Protein AF-J3PDW7-F1 (afdb_monomer_lite)

Secondary structure (DSSP, 8-state):
-PPP----S-TT--GGG--SS--STT---TTT--PPP-SS-GGG--EEPP-HHHHHHHHHTTEEEEEEEEE-TT-SS--EEEEEEEEESSS--S-EEEEE-GGGTT---GGG-EEHHHHHHHHHHHHHHHHHHT-SSSS---TTSPPPEEEHHHHS--HHHH-HHHHHHHHHHHHHHHHHSSEEEEE-HHHHT--TTS-HHHHHHHHHTSTGGGBSHHHHHHHH-SSEEEE-TTS-EEEE---SS--S--HHHHHHHHHHIIIIIHHIIIIITTT-PPPHHHHHHHHTT-B-S-GGGHHHHHHHHTT--HHHHHHHS-----------

Organism: Gaeumannomyces tritici (strain R3-111a-1) (NCBI:txid644352)

Radius of gyration: 20.22 Å; chains: 1; bounding box: 51×70×58 Å

pLDDT: mean 80.63, std 17.21, range [28.91, 98.12]

Foldseek 3Di:
DFFQQLCALDPPPDCPVPDPAGDPSLFDDQVPADATARDPCLPPFDFAAEDPVLLLVQLVVQWFKKWWWAADPPDPDRDTHIYIDTHHLPAADQAEEELERVSSGQAAARVRGGGNRVNVLVNLLQLQVCQVLPPDPVDRADPRHTHIYHYCRNSQHDCVVNNPVSNVSVLLSVLSVQLRYSFYEYDFSQLQQDDPPRDLLSNLVSVCPTSLLQALVSLSSQQSHPWYWYQYNVRDIDTDDQDPDQPPDPVSSVVSVVSVCLQRVCCNPPNPVPPHADDPVSSCVNNVRHDDSCPVCSVSSVCVSRVHPVVVVVVVPDDDPPDPPDDD

Structure (mmCIF, N/CA/C/O backbone):
data_AF-J3PDW7-F1
#
_entry.id   AF-J3PDW7-F1
#
loop_
_atom_site.group_PDB
_atom_site.id
_atom_site.type_symbol
_atom_site.label_atom_id
_atom_site.label_alt_id
_atom_site.label_comp_id
_atom_site.label_asym_id
_atom_site.label_entity_id
_atom_site.label_seq_id
_atom_site.pdbx_PDB_ins_code
_atom_site.Cartn_x
_atom_site.Cartn_y
_atom_site.Cartn_z
_atom_site.occupancy
_atom_site.B_iso_or_equiv
_atom_site.auth_seq_id
_atom_site.auth_comp_id
_atom_site.auth_asym_id
_atom_site.auth_atom_id
_atom_site.pdbx_PDB_model_num
ATOM 1 N N . MET A 1 1 ? 23.624 2.960 3.897 1.00 35.09 1 MET A N 1
ATOM 2 C CA . MET A 1 1 ? 22.675 2.301 4.814 1.00 35.09 1 MET A CA 1
ATOM 3 C C . MET A 1 1 ? 22.312 0.981 4.177 1.00 35.09 1 MET A C 1
ATOM 5 O O . MET A 1 1 ? 21.841 0.999 3.048 1.00 35.09 1 MET A O 1
ATOM 9 N N . ASP A 1 2 ? 22.602 -0.134 4.839 1.00 28.91 2 ASP A N 1
ATOM 10 C CA . ASP A 1 2 ? 22.189 -1.443 4.346 1.00 28.91 2 ASP A CA 1
ATOM 11 C C . ASP A 1 2 ? 20.684 -1.578 4.551 1.00 28.91 2 ASP A C 1
ATOM 13 O O . ASP A 1 2 ? 20.196 -1.478 5.678 1.00 28.91 2 ASP A O 1
ATOM 17 N N . TRP A 1 3 ? 19.943 -1.781 3.461 1.00 34.97 3 TRP A N 1
ATOM 18 C CA . TRP A 1 3 ? 18.581 -2.287 3.547 1.00 34.97 3 TRP A CA 1
ATOM 19 C C . TRP A 1 3 ? 18.646 -3.565 4.390 1.00 34.97 3 TRP A C 1
ATOM 21 O O . TRP A 1 3 ? 19.337 -4.512 3.991 1.00 34.97 3 TRP A O 1
ATOM 31 N N . PRO A 1 4 ? 17.982 -3.625 5.556 1.00 34.59 4 PRO A N 1
ATOM 32 C CA . PRO A 1 4 ? 17.814 -4.891 6.238 1.00 34.59 4 PRO A CA 1
ATOM 33 C C . PRO A 1 4 ? 17.150 -5.784 5.211 1.00 34.59 4 PRO A C 1
ATOM 35 O O . PRO A 1 4 ? 16.111 -5.412 4.665 1.00 34.59 4 PRO A O 1
ATOM 38 N N . LYS A 1 5 ? 17.789 -6.912 4.891 1.00 34.12 5 LYS A N 1
ATOM 39 C CA . LYS A 1 5 ? 17.159 -7.968 4.109 1.00 34.12 5 LYS A CA 1
ATOM 40 C C . LYS A 1 5 ? 15.809 -8.181 4.780 1.00 34.12 5 LYS A C 1
ATOM 42 O O . LYS A 1 5 ? 15.787 -8.716 5.888 1.00 34.12 5 LYS A O 1
ATOM 47 N N . LEU A 1 6 ? 14.723 -7.686 4.171 1.00 37.78 6 LEU A N 1
ATOM 48 C CA . LEU A 1 6 ? 13.381 -8.144 4.498 1.00 37.78 6 LEU A CA 1
ATOM 49 C C . LEU A 1 6 ? 13.558 -9.645 4.496 1.00 37.78 6 LEU A C 1
ATOM 51 O O . LEU A 1 6 ? 14.050 -10.163 3.490 1.00 37.78 6 LEU A O 1
ATOM 55 N N . ALA A 1 7 ? 13.422 -10.269 5.673 1.00 31.69 7 ALA A N 1
ATOM 56 C CA . ALA A 1 7 ? 13.744 -11.675 5.828 1.00 31.69 7 ALA A CA 1
ATOM 57 C C . ALA A 1 7 ? 13.068 -12.357 4.645 1.00 31.69 7 ALA A C 1
ATOM 59 O O . ALA A 1 7 ? 11.857 -12.178 4.495 1.00 31.69 7 ALA A O 1
ATOM 60 N N . PRO A 1 8 ? 13.846 -12.954 3.727 1.00 38.25 8 PRO A N 1
ATOM 61 C CA . PRO A 1 8 ? 13.298 -13.339 2.449 1.00 38.25 8 PRO A CA 1
ATOM 62 C C . PRO A 1 8 ? 12.143 -14.259 2.792 1.00 38.25 8 PRO A C 1
ATOM 64 O O . PRO A 1 8 ? 12.347 -15.203 3.563 1.00 38.25 8 PRO A O 1
ATOM 67 N N . GLY A 1 9 ? 10.948 -13.983 2.267 1.00 40.50 9 GLY A N 1
ATOM 68 C CA . GLY A 1 9 ? 9.984 -15.056 2.071 1.00 40.50 9 GLY A CA 1
ATOM 69 C C . GLY A 1 9 ? 10.785 -16.177 1.411 1.00 40.50 9 GLY A C 1
ATOM 70 O O . GLY A 1 9 ? 11.299 -15.978 0.312 1.00 40.50 9 GLY A O 1
ATOM 71 N N . GLY A 1 10 ? 11.058 -17.232 2.189 1.00 40.44 10 GLY A N 1
ATOM 72 C CA . GLY A 1 10 ? 12.345 -17.943 2.262 1.00 40.44 10 GLY A CA 1
ATOM 73 C C . GLY A 1 10 ? 13.321 -17.779 1.089 1.00 40.44 10 GLY A C 1
ATOM 74 O O . GLY A 1 10 ? 12.993 -18.112 -0.049 1.00 40.44 10 GLY A O 1
ATOM 75 N N . ALA A 1 11 ? 14.593 -17.470 1.377 1.00 39.00 11 ALA A N 1
ATOM 76 C CA . ALA A 1 11 ? 15.730 -17.619 0.445 1.00 39.00 11 ALA A CA 1
ATOM 77 C C . ALA A 1 11 ? 16.013 -19.088 0.029 1.00 39.00 11 ALA A C 1
ATOM 79 O O . ALA A 1 11 ? 17.137 -19.461 -0.294 1.00 39.00 11 ALA A O 1
ATOM 80 N N . GLY A 1 12 ? 14.979 -19.925 0.017 1.00 42.66 12 GLY A N 1
ATOM 81 C CA . GLY A 1 12 ? 14.966 -21.311 -0.412 1.00 42.66 12 GLY A CA 1
ATOM 82 C C . GLY A 1 12 ? 13.601 -21.782 -0.923 1.00 42.66 12 GLY A C 1
ATOM 83 O O . GLY A 1 12 ? 13.464 -22.976 -1.165 1.00 42.66 12 GLY A O 1
ATOM 84 N N . ALA A 1 13 ? 12.602 -20.905 -1.114 1.00 49.59 13 ALA A N 1
ATOM 85 C CA . ALA A 1 13 ? 11.322 -21.299 -1.706 1.00 49.59 13 ALA A CA 1
ATOM 86 C C . ALA A 1 13 ? 11.502 -21.556 -3.211 1.00 49.59 13 ALA A C 1
ATOM 88 O O . ALA A 1 13 ? 11.239 -20.709 -4.067 1.00 49.59 13 ALA A O 1
ATOM 89 N N . ARG A 1 14 ? 12.030 -22.739 -3.526 1.00 61.56 14 ARG A N 1
ATOM 90 C CA . ARG A 1 14 ? 12.042 -23.305 -4.871 1.00 61.56 14 ARG A CA 1
ATOM 91 C C . ARG A 1 14 ? 10.595 -23.448 -5.344 1.00 61.56 14 ARG A C 1
ATOM 93 O O . ARG A 1 14 ? 9.691 -23.639 -4.536 1.00 61.56 14 ARG A O 1
ATOM 100 N N . HIS A 1 15 ? 10.372 -23.411 -6.656 1.00 74.00 15 HIS A N 1
ATOM 101 C CA . HIS A 1 15 ? 9.045 -23.602 -7.263 1.00 74.00 15 HIS A CA 1
ATOM 102 C C . HIS A 1 15 ? 8.472 -25.027 -7.072 1.00 74.00 15 HIS A C 1
ATOM 104 O O . HIS A 1 15 ? 7.535 -25.400 -7.763 1.00 74.00 15 HIS A O 1
ATOM 110 N N . GLU A 1 16 ? 9.021 -25.820 -6.147 1.00 79.50 16 GLU A N 1
ATOM 111 C CA . GLU A 1 16 ? 8.645 -27.207 -5.853 1.00 79.50 16 GLU A CA 1
ATOM 112 C C . GLU A 1 16 ? 7.186 -27.328 -5.387 1.00 79.50 16 GLU A C 1
ATOM 114 O O . GLU A 1 16 ? 6.528 -28.317 -5.689 1.00 79.50 16 GLU A O 1
ATOM 119 N N . THR A 1 17 ? 6.665 -26.311 -4.694 1.00 80.81 17 THR A N 1
ATOM 120 C CA . THR A 1 17 ? 5.267 -26.253 -4.234 1.00 80.81 17 THR A CA 1
ATOM 121 C C . THR A 1 17 ? 4.374 -25.384 -5.120 1.00 80.81 17 THR A C 1
ATOM 123 O O . THR A 1 17 ? 3.167 -25.307 -4.894 1.00 80.81 17 THR A O 1
ATOM 126 N N . CYS A 1 18 ? 4.942 -24.721 -6.130 1.00 81.94 18 CYS A N 1
ATOM 127 C C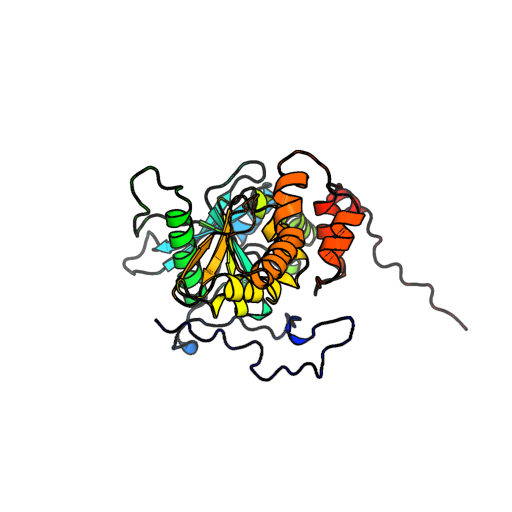A . CYS A 1 18 ? 4.171 -23.948 -7.095 1.00 81.94 18 CYS A CA 1
ATOM 128 C C . CYS A 1 18 ? 3.497 -24.889 -8.095 1.00 81.94 18 CYS A C 1
ATOM 130 O O . CYS A 1 18 ? 4.061 -25.902 -8.506 1.00 81.94 18 CYS A O 1
ATOM 132 N N . THR A 1 19 ? 2.303 -24.518 -8.536 1.00 81.94 19 THR A N 1
ATOM 133 C CA . THR A 1 19 ? 1.593 -25.221 -9.603 1.00 81.94 19 THR A CA 1
ATOM 134 C C . THR A 1 19 ? 1.550 -24.346 -10.850 1.00 81.94 19 THR A C 1
ATOM 136 O O . THR A 1 19 ? 1.974 -23.189 -10.839 1.00 81.94 19 THR A O 1
ATOM 139 N N . ARG A 1 20 ? 1.021 -24.895 -11.947 1.00 78.38 20 ARG A N 1
ATOM 140 C CA . ARG A 1 20 ? 0.742 -24.117 -13.161 1.00 78.38 20 ARG A CA 1
ATOM 141 C C . ARG A 1 20 ? -0.151 -22.904 -12.874 1.00 78.38 20 ARG A C 1
ATOM 143 O O . ARG A 1 20 ? 0.030 -21.866 -13.503 1.00 78.38 20 ARG A O 1
ATOM 150 N N . ASP A 1 21 ? -1.080 -23.055 -11.935 1.00 75.31 21 ASP A N 1
ATOM 151 C CA . ASP A 1 21 ? -2.168 -22.107 -11.707 1.00 75.31 21 ASP A CA 1
ATOM 152 C C . ASP A 1 21 ? -1.996 -21.304 -10.402 1.00 75.31 21 ASP A C 1
ATOM 154 O O . ASP A 1 21 ? -2.760 -20.376 -10.150 1.00 75.31 21 ASP A O 1
ATOM 158 N N . ALA A 1 22 ? -0.991 -21.619 -9.571 1.00 75.81 22 ALA A N 1
ATOM 159 C CA . ALA A 1 22 ? -0.760 -20.940 -8.296 1.00 75.81 22 ALA A CA 1
ATOM 160 C C . ALA A 1 22 ? 0.728 -20.812 -7.924 1.00 75.81 22 ALA A C 1
ATOM 162 O O . ALA A 1 22 ? 1.506 -21.768 -7.976 1.00 75.81 22 ALA A O 1
ATOM 163 N N . CYS A 1 23 ? 1.106 -19.621 -7.453 1.00 78.50 23 CYS A N 1
ATOM 164 C CA . CYS A 1 23 ? 2.422 -19.347 -6.881 1.00 78.50 23 CYS A CA 1
ATOM 165 C C . CYS A 1 23 ? 2.386 -19.547 -5.361 1.00 78.50 23 CYS A C 1
ATOM 167 O O . CYS A 1 23 ? 1.894 -18.687 -4.632 1.00 78.50 23 CYS A O 1
ATOM 169 N N . ALA A 1 24 ? 2.945 -20.657 -4.874 1.00 78.69 24 ALA A N 1
ATOM 170 C CA . ALA A 1 24 ? 3.008 -20.942 -3.441 1.00 78.69 24 ALA A CA 1
ATOM 171 C C . ALA A 1 24 ? 3.916 -19.964 -2.679 1.00 78.69 24 ALA A C 1
ATOM 173 O O . ALA A 1 24 ? 3.625 -19.634 -1.538 1.00 78.69 24 ALA A O 1
ATOM 174 N N . ARG A 1 25 ? 4.978 -19.444 -3.314 1.00 77.19 25 ARG A N 1
ATOM 175 C CA . ARG A 1 25 ? 5.904 -18.478 -2.692 1.00 77.19 25 ARG A CA 1
ATOM 176 C C . ARG A 1 25 ? 5.217 -17.176 -2.275 1.00 77.19 25 ARG A C 1
ATOM 178 O O . ARG A 1 25 ? 5.542 -16.625 -1.232 1.00 77.19 25 ARG A O 1
ATOM 185 N N . ASN A 1 26 ? 4.310 -16.676 -3.111 1.00 75.69 26 ASN A N 1
ATOM 186 C CA . ASN A 1 26 ? 3.613 -15.412 -2.869 1.00 75.69 26 ASN A CA 1
ATOM 187 C C . ASN A 1 26 ? 2.282 -15.617 -2.133 1.00 75.69 26 ASN A C 1
ATOM 189 O O . ASN A 1 26 ? 1.566 -14.645 -1.898 1.00 75.69 26 ASN A O 1
ATOM 193 N N . ASN A 1 27 ? 1.945 -16.864 -1.790 1.00 76.81 27 ASN A N 1
ATOM 194 C CA . ASN A 1 27 ? 0.777 -17.182 -0.990 1.00 76.81 27 ASN A CA 1
ATOM 195 C C . ASN A 1 27 ? 1.181 -17.282 0.481 1.00 76.81 27 ASN A C 1
ATOM 197 O O . ASN A 1 27 ? 2.152 -17.952 0.827 1.00 76.81 27 ASN A O 1
ATOM 201 N N . ILE A 1 28 ? 0.437 -16.605 1.343 1.00 77.94 28 ILE A N 1
ATOM 202 C CA . ILE A 1 28 ? 0.734 -16.526 2.768 1.00 77.94 28 ILE A CA 1
ATOM 203 C C . ILE A 1 28 ? -0.335 -17.280 3.521 1.00 77.94 28 ILE A C 1
ATOM 205 O O . ILE A 1 28 ? -1.524 -17.058 3.308 1.00 77.94 28 ILE A O 1
ATOM 209 N N . ASP A 1 29 ? 0.105 -18.114 4.451 1.00 79.31 29 ASP A N 1
ATOM 210 C CA . ASP A 1 29 ? -0.766 -18.639 5.483 1.00 79.31 29 ASP A CA 1
ATOM 211 C C . ASP A 1 29 ? -0.892 -17.613 6.617 1.00 79.31 29 ASP A C 1
ATOM 213 O O . ASP A 1 29 ? 0.037 -17.380 7.391 1.00 79.31 29 ASP A O 1
ATOM 217 N N . GLU A 1 30 ? -2.058 -16.979 6.713 1.00 79.00 30 GLU A N 1
ATOM 218 C CA . GLU A 1 30 ? -2.343 -15.966 7.729 1.00 79.00 30 GLU A CA 1
ATOM 219 C C . GLU A 1 30 ? -2.230 -16.479 9.170 1.00 79.00 30 GLU A C 1
ATOM 221 O O . GLU A 1 30 ? -1.972 -15.685 10.084 1.00 79.00 30 GLU A O 1
ATOM 226 N N . ALA A 1 31 ? -2.424 -17.785 9.386 1.00 79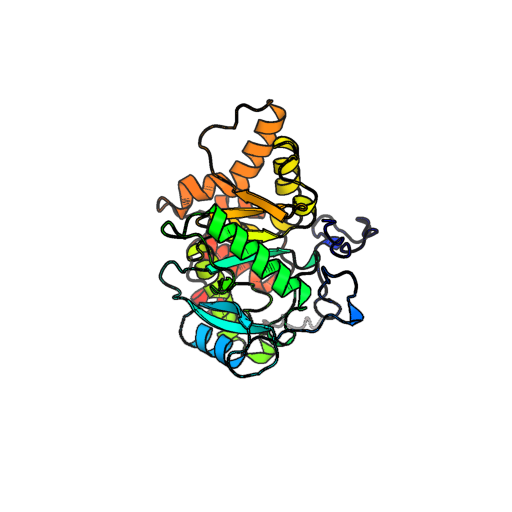.31 31 ALA A N 1
ATOM 227 C CA . ALA A 1 31 ? -2.324 -18.390 10.707 1.00 79.31 31 ALA A CA 1
ATOM 228 C C . ALA A 1 31 ? -0.875 -18.423 11.204 1.00 79.31 31 ALA A C 1
ATOM 230 O O . ALA A 1 31 ? -0.625 -18.220 12.393 1.00 79.31 31 ALA A O 1
ATOM 231 N N . THR A 1 32 ? 0.077 -18.638 10.297 1.00 82.69 32 THR A N 1
ATOM 232 C CA . THR A 1 32 ? 1.504 -18.760 10.619 1.00 82.69 32 THR A CA 1
ATOM 233 C C . THR A 1 32 ? 2.312 -17.515 10.258 1.00 82.69 32 THR A C 1
ATOM 235 O O . THR A 1 32 ? 3.493 -17.428 10.596 1.00 82.69 32 THR A O 1
ATOM 238 N N . TYR A 1 33 ? 1.691 -16.523 9.616 1.00 84.94 33 TYR A N 1
ATOM 239 C CA . TYR A 1 33 ? 2.371 -15.307 9.196 1.00 84.94 33 TYR A CA 1
ATOM 240 C C . TYR A 1 33 ? 2.894 -14.471 10.369 1.00 84.94 33 TYR A C 1
ATOM 242 O O . TYR A 1 33 ? 2.150 -14.063 11.269 1.00 84.94 33 TYR A O 1
ATOM 250 N N . VAL A 1 34 ? 4.179 -14.130 10.285 1.00 86.31 34 VAL A N 1
ATOM 251 C CA . VAL A 1 34 ? 4.867 -13.217 11.196 1.00 86.31 34 VAL A CA 1
ATOM 252 C C . VAL A 1 34 ? 5.374 -12.026 10.394 1.00 86.31 34 VAL A C 1
ATOM 254 O O . VAL A 1 34 ? 6.063 -12.188 9.389 1.00 86.31 34 VAL A O 1
ATOM 257 N N . GLN A 1 35 ? 5.034 -10.821 10.851 1.00 89.69 35 GLN A N 1
ATOM 258 C CA . GLN A 1 35 ? 5.487 -9.592 10.212 1.00 89.69 35 GLN A CA 1
ATOM 259 C C . GLN A 1 35 ? 7.012 -9.469 10.328 1.00 89.69 35 GLN A C 1
ATOM 261 O O . GLN A 1 35 ? 7.583 -9.666 11.403 1.00 89.69 35 GLN A O 1
ATOM 266 N N . ALA A 1 36 ? 7.676 -9.128 9.225 1.00 90.81 36 ALA A N 1
ATOM 267 C CA . ALA A 1 36 ? 9.121 -8.977 9.199 1.00 90.81 36 ALA A CA 1
ATOM 268 C C . ALA A 1 36 ? 9.567 -7.721 9.956 1.00 90.81 36 ALA A C 1
ATOM 270 O O . ALA A 1 36 ? 8.846 -6.724 10.069 1.00 90.81 36 ALA A O 1
ATOM 271 N N . HIS A 1 37 ? 10.813 -7.745 10.411 1.00 92.31 37 HIS A N 1
ATOM 272 C CA . HIS A 1 37 ? 11.487 -6.584 10.975 1.00 92.31 37 HIS A CA 1
ATOM 273 C C . HIS A 1 37 ? 12.428 -5.961 9.944 1.00 92.31 37 HIS A C 1
ATOM 275 O O . HIS A 1 37 ? 13.005 -6.654 9.107 1.00 92.31 37 HIS A O 1
ATOM 281 N N . CYS A 1 38 ? 12.604 -4.645 10.035 1.00 89.88 38 CYS A N 1
ATOM 282 C CA . CYS A 1 38 ? 13.615 -3.896 9.295 1.00 89.88 38 CYS A CA 1
ATOM 283 C C . CYS A 1 38 ? 14.642 -3.238 10.244 1.00 89.88 38 CYS A C 1
ATOM 285 O O . CYS A 1 38 ? 15.298 -2.263 9.890 1.00 89.88 38 CYS A O 1
ATOM 287 N N . CYS A 1 39 ? 14.753 -3.732 11.477 1.00 92.06 39 CYS A N 1
ATOM 288 C CA . CYS A 1 39 ? 15.796 -3.359 12.431 1.00 92.06 39 CYS A CA 1
ATOM 289 C C . CYS A 1 39 ? 16.809 -4.501 12.595 1.00 92.06 39 CYS A C 1
ATOM 291 O O . CYS A 1 39 ? 16.531 -5.647 12.240 1.00 92.06 39 CYS A O 1
ATOM 293 N N . SER A 1 40 ? 17.980 -4.186 13.148 1.00 91.19 40 SER A N 1
ATOM 294 C CA . SER A 1 40 ? 19.029 -5.164 13.465 1.00 91.19 40 SER A CA 1
ATOM 295 C C . SER A 1 40 ? 18.690 -6.051 14.664 1.00 91.19 40 SER A C 1
ATOM 297 O O . SER A 1 40 ? 19.185 -7.171 14.743 1.00 91.19 40 SER A O 1
ATOM 299 N N . GLU A 1 41 ? 17.835 -5.577 15.575 1.00 92.62 41 GLU A N 1
ATOM 300 C CA . GLU A 1 41 ? 17.477 -6.270 16.819 1.00 92.62 41 GLU A CA 1
ATOM 301 C C . GLU A 1 41 ? 15.954 -6.489 16.918 1.00 92.62 41 GLU A C 1
ATOM 303 O O . GLU A 1 41 ? 15.253 -5.748 17.611 1.00 92.62 41 GLU A O 1
ATOM 308 N N . PRO A 1 42 ? 15.403 -7.510 16.228 1.00 93.12 42 PRO A N 1
ATOM 309 C CA . PRO A 1 42 ? 13.969 -7.810 16.250 1.00 93.12 42 PRO A CA 1
ATOM 310 C C . PRO A 1 42 ? 13.394 -8.039 17.653 1.00 93.12 42 PRO A C 1
ATOM 312 O O . PRO A 1 42 ? 12.261 -7.655 17.916 1.00 93.12 42 PRO A O 1
ATOM 315 N N . ALA A 1 43 ? 14.182 -8.619 18.565 1.00 92.50 43 ALA A N 1
ATOM 316 C CA . ALA A 1 43 ? 13.744 -8.959 19.920 1.00 92.50 43 ALA A CA 1
ATOM 317 C C . ALA A 1 43 ? 13.412 -7.737 20.796 1.00 92.50 43 ALA A C 1
ATOM 319 O O . ALA A 1 43 ? 12.639 -7.862 21.740 1.00 92.50 43 ALA A O 1
ATOM 320 N N . LEU A 1 44 ? 13.981 -6.569 20.482 1.00 93.00 44 LEU A N 1
ATOM 321 C CA . LEU A 1 44 ? 13.715 -5.310 21.187 1.00 93.00 44 LEU A CA 1
ATOM 322 C C . LEU A 1 44 ? 12.688 -4.437 20.456 1.00 93.00 44 LEU A C 1
ATOM 324 O O . LEU A 1 44 ? 12.330 -3.358 20.922 1.00 93.00 44 LEU A O 1
ATOM 328 N N . CYS A 1 45 ? 12.220 -4.877 19.288 1.00 94.25 45 CYS A N 1
ATOM 329 C CA . CYS A 1 45 ? 11.292 -4.110 18.481 1.00 94.25 45 CYS A CA 1
ATOM 330 C C . CYS A 1 45 ? 9.870 -4.284 19.015 1.00 94.25 45 CYS A C 1
ATOM 332 O O . CYS A 1 45 ? 9.255 -5.341 18.873 1.00 94.25 45 CYS A O 1
ATOM 334 N N . THR A 1 46 ? 9.351 -3.219 19.617 1.00 94.38 46 THR A N 1
ATOM 335 C CA . THR A 1 46 ? 7.984 -3.173 20.130 1.00 94.38 46 THR A CA 1
ATOM 336 C C . THR A 1 46 ? 6.962 -3.161 18.999 1.00 94.38 46 THR A C 1
ATOM 338 O O . THR A 1 46 ? 7.274 -2.896 17.833 1.00 94.38 46 THR A O 1
ATOM 341 N N . LYS A 1 47 ? 5.712 -3.457 19.351 1.00 94.62 47 LYS A N 1
ATOM 342 C CA . LYS A 1 47 ? 4.586 -3.435 18.425 1.00 94.62 47 LYS A CA 1
ATOM 343 C C . LYS A 1 47 ? 3.697 -2.240 18.727 1.00 94.62 47 LYS A C 1
ATOM 345 O O . LYS A 1 47 ? 3.299 -2.048 19.871 1.00 94.62 47 LYS A O 1
ATOM 350 N N . LEU A 1 48 ? 3.389 -1.457 17.702 1.00 95.44 48 LEU A N 1
ATOM 351 C CA . LEU A 1 48 ? 2.473 -0.330 17.767 1.00 95.44 48 LEU A CA 1
ATOM 352 C C . LEU A 1 48 ? 1.100 -0.765 17.259 1.00 95.44 48 LEU A C 1
ATOM 354 O O . LEU A 1 48 ? 0.978 -1.286 16.150 1.00 95.44 48 LEU A O 1
ATOM 358 N N . THR A 1 49 ? 0.059 -0.534 18.046 1.00 94.75 49 THR A N 1
ATOM 359 C CA . THR A 1 49 ? -1.330 -0.791 17.649 1.00 94.75 49 THR A CA 1
ATOM 360 C C . THR A 1 49 ? -2.029 0.509 17.286 1.00 94.75 49 THR A C 1
ATOM 362 O O . THR A 1 49 ? -1.701 1.565 17.823 1.00 94.75 49 THR A O 1
ATOM 365 N N . LEU A 1 50 ? -3.012 0.423 16.394 1.00 94.44 50 LEU A N 1
ATOM 366 C CA . LEU A 1 50 ? -3.913 1.534 16.104 1.00 94.44 50 LEU A CA 1
ATOM 367 C C . LEU A 1 50 ? -5.097 1.484 17.072 1.00 94.44 50 LEU A C 1
ATOM 369 O O . LEU A 1 50 ? -5.488 0.405 17.524 1.00 94.44 50 LEU A O 1
ATOM 373 N N . ASP A 1 51 ? -5.691 2.643 17.349 1.00 95.62 51 ASP A N 1
ATOM 374 C CA . ASP A 1 51 ? -6.980 2.707 18.033 1.00 95.62 51 ASP A CA 1
ATOM 375 C C . ASP A 1 51 ? -8.061 2.068 17.146 1.00 95.62 51 ASP A C 1
ATOM 377 O O . ASP A 1 51 ? -8.492 2.626 16.133 1.00 95.62 51 ASP A O 1
ATOM 381 N N . LEU A 1 52 ? -8.478 0.862 17.529 1.00 95.94 52 LEU A N 1
ATOM 382 C CA . LEU A 1 52 ? -9.456 0.070 16.797 1.00 95.94 52 LEU A CA 1
ATOM 383 C C . LEU A 1 52 ? -10.831 0.750 16.739 1.00 95.94 52 LEU A C 1
ATOM 385 O O . LEU A 1 52 ? -11.519 0.620 15.727 1.00 95.94 52 LEU A O 1
ATOM 389 N N . GLU A 1 53 ? -11.239 1.470 17.784 1.00 96.81 53 GLU A N 1
ATOM 390 C CA . GLU A 1 53 ? -12.530 2.162 17.797 1.00 96.81 53 GLU A CA 1
ATOM 391 C C . GLU A 1 53 ? -12.502 3.380 16.874 1.00 96.81 53 GLU A C 1
ATOM 393 O O . GLU A 1 53 ? -13.469 3.617 16.149 1.00 96.81 53 GLU A O 1
ATOM 398 N N . ALA A 1 54 ? -11.370 4.084 16.792 1.00 97.19 54 ALA A N 1
ATOM 399 C CA . ALA A 1 54 ? -11.181 5.141 15.800 1.00 97.19 54 ALA A CA 1
ATOM 400 C C . ALA A 1 54 ? -11.239 4.593 14.360 1.00 97.19 54 ALA A C 1
ATOM 402 O O . ALA A 1 54 ? -11.917 5.166 13.505 1.00 97.19 54 ALA A O 1
ATOM 403 N N . VAL A 1 55 ? -10.595 3.448 14.091 1.00 97.50 55 VAL A N 1
ATOM 404 C CA . VAL A 1 55 ? -10.641 2.783 12.773 1.00 97.50 55 VAL A CA 1
ATOM 405 C C . VAL A 1 55 ? -12.064 2.329 12.423 1.00 97.50 55 VAL A C 1
ATOM 407 O O . VAL A 1 55 ? -12.534 2.572 11.308 1.00 97.50 55 VAL A O 1
ATOM 410 N N . LYS A 1 56 ? -12.781 1.711 13.372 1.00 97.06 56 LYS A N 1
ATOM 411 C CA . LYS A 1 56 ? -14.197 1.334 13.215 1.00 97.06 56 LYS A CA 1
ATOM 412 C C . LYS A 1 56 ? -15.073 2.554 12.942 1.00 97.06 56 LYS A C 1
ATOM 414 O O . LYS A 1 56 ? -15.904 2.511 12.038 1.00 97.06 56 LYS A O 1
ATOM 419 N N . GLY A 1 57 ? -14.880 3.629 13.705 1.00 97.19 57 GLY A N 1
ATOM 420 C CA . GLY A 1 57 ? -15.628 4.877 13.580 1.00 97.19 57 GLY A CA 1
ATOM 421 C C . GLY A 1 57 ? -15.458 5.526 12.208 1.00 97.19 57 GLY A C 1
ATOM 422 O O . GLY A 1 57 ? -16.454 5.938 11.607 1.00 97.19 57 GLY A O 1
ATOM 423 N N . ALA A 1 58 ? -14.230 5.537 11.678 1.00 97.31 58 ALA A N 1
ATOM 424 C CA . ALA A 1 58 ? -13.930 6.049 10.343 1.00 97.31 58 ALA A CA 1
ATOM 425 C C . ALA A 1 58 ? -14.698 5.275 9.259 1.00 97.31 58 ALA A C 1
ATOM 427 O O . ALA A 1 58 ? -15.500 5.861 8.530 1.00 97.31 58 ALA A O 1
ATOM 428 N N . TRP A 1 59 ? -14.546 3.946 9.203 1.00 96.38 59 TRP A N 1
ATOM 429 C CA . TRP A 1 59 ? -15.267 3.127 8.221 1.00 96.38 59 TRP A CA 1
ATOM 430 C C . TRP A 1 59 ? -16.788 3.182 8.409 1.00 96.38 59 TRP A C 1
ATOM 432 O O . TRP A 1 59 ? -17.545 3.238 7.434 1.00 96.38 59 TRP A O 1
ATOM 442 N N . GLY A 1 60 ? -17.250 3.205 9.661 1.00 95.69 60 GLY A N 1
ATOM 443 C CA . GLY A 1 60 ? -18.663 3.328 10.011 1.00 95.69 60 GLY A CA 1
ATOM 444 C C . GLY A 1 60 ? -19.280 4.602 9.439 1.00 95.69 60 GLY A C 1
ATOM 445 O O . GLY A 1 60 ? -20.382 4.548 8.895 1.00 95.69 60 GLY A O 1
ATOM 446 N N . SER A 1 61 ? -18.515 5.693 9.441 1.00 95.31 61 SER A N 1
ATOM 447 C CA . SER A 1 61 ? -18.924 7.027 8.984 1.00 95.31 61 SER A CA 1
ATOM 448 C C . SER A 1 61 ? -18.625 7.309 7.505 1.00 95.31 61 SER A C 1
ATOM 450 O O . SER A 1 61 ? -18.638 8.467 7.099 1.00 95.31 61 SER A O 1
ATOM 452 N N . ASP A 1 62 ? -18.342 6.278 6.696 1.00 93.69 62 ASP A N 1
ATOM 453 C CA . ASP A 1 62 ? -17.959 6.426 5.279 1.00 93.69 62 ASP A CA 1
ATOM 454 C C . ASP A 1 62 ? -16.727 7.338 5.094 1.00 93.69 62 ASP A C 1
ATOM 456 O O . ASP A 1 62 ? -16.660 8.154 4.172 1.00 93.69 62 ASP A O 1
ATOM 460 N N . GLN A 1 63 ? -15.742 7.188 5.983 1.00 96.62 63 GLN A N 1
ATOM 461 C CA . GLN A 1 63 ? -14.430 7.828 5.923 1.00 96.62 63 GLN A CA 1
ATOM 462 C C . GLN A 1 63 ? -13.310 6.783 5.840 1.00 96.62 63 GLN A C 1
ATOM 464 O O . GLN A 1 63 ? -13.499 5.601 6.123 1.00 96.62 63 GLN A O 1
ATOM 469 N N . ILE A 1 64 ? -12.126 7.238 5.441 1.00 97.56 64 ILE A N 1
ATOM 470 C CA . ILE A 1 64 ? -10.918 6.429 5.296 1.00 97.56 64 ILE A CA 1
ATOM 471 C C . ILE A 1 64 ? -10.051 6.622 6.547 1.00 97.56 64 ILE A C 1
ATOM 473 O O . ILE A 1 64 ? -9.566 7.737 6.755 1.00 97.56 64 ILE A O 1
ATOM 477 N N . PRO A 1 65 ? -9.809 5.586 7.367 1.00 97.94 65 PRO A N 1
ATOM 478 C CA . PRO A 1 65 ? -8.886 5.690 8.490 1.00 97.94 65 PRO A CA 1
ATOM 479 C C . PRO A 1 65 ? -7.448 5.813 7.991 1.00 97.94 65 PRO A C 1
ATOM 481 O O . PRO A 1 65 ? -6.969 4.972 7.234 1.00 97.94 65 PRO A O 1
ATOM 484 N N . ILE A 1 66 ? -6.749 6.844 8.445 1.00 98.12 66 ILE A N 1
ATOM 485 C CA . ILE A 1 66 ? -5.342 7.113 8.134 1.00 98.12 66 ILE A CA 1
ATOM 486 C C . ILE A 1 66 ? -4.544 7.163 9.432 1.00 98.12 66 ILE A C 1
ATOM 488 O O . ILE A 1 66 ? -5.055 7.591 10.465 1.00 98.12 66 ILE A O 1
ATOM 492 N N . ALA A 1 67 ? -3.294 6.721 9.384 1.00 97.56 67 ALA A N 1
ATOM 493 C CA . ALA A 1 67 ? -2.413 6.639 10.539 1.00 97.56 67 ALA A CA 1
ATOM 494 C C . ALA A 1 67 ? -1.217 7.580 10.390 1.00 97.56 67 ALA A C 1
ATOM 496 O O . ALA A 1 67 ? -0.796 7.894 9.280 1.00 97.56 67 ALA A O 1
ATOM 497 N N . SER A 1 68 ? -0.652 8.020 11.507 1.00 96.88 68 SER A N 1
ATOM 498 C CA . SER A 1 68 ? 0.580 8.806 11.543 1.00 96.88 68 SER A CA 1
ATOM 499 C C . SER A 1 68 ? 1.402 8.413 12.765 1.00 96.88 68 SER A C 1
ATOM 501 O O . SER A 1 68 ? 0.839 8.142 13.827 1.00 96.88 68 SER A O 1
ATOM 503 N N . LEU A 1 69 ? 2.725 8.341 12.611 1.00 95.81 69 LEU A N 1
ATOM 504 C CA . LEU A 1 69 ? 3.646 8.078 13.712 1.00 95.81 69 LEU A CA 1
ATOM 505 C C . LEU A 1 69 ? 3.990 9.409 14.387 1.00 95.81 69 LEU A C 1
ATOM 507 O O . LEU A 1 69 ? 4.582 10.279 13.754 1.00 95.81 69 LEU A O 1
ATOM 511 N N . GLN A 1 70 ? 3.596 9.581 15.646 1.00 93.56 70 GLN A N 1
ATOM 512 C CA . GLN A 1 70 ? 3.714 10.858 16.357 1.00 93.56 70 GLN A CA 1
ATOM 513 C C . GLN A 1 70 ? 4.193 10.662 17.791 1.00 93.56 70 GLN A C 1
ATOM 515 O O . GLN A 1 70 ? 3.968 9.610 18.390 1.00 93.56 70 GLN A O 1
ATOM 520 N N . HIS A 1 71 ? 4.814 11.698 18.354 1.00 90.06 71 HIS A N 1
ATOM 521 C CA . HIS A 1 71 ? 5.148 11.731 19.774 1.00 90.06 71 HIS A CA 1
ATOM 522 C C . HIS A 1 71 ? 3.875 11.857 20.608 1.00 90.06 71 HIS A C 1
ATOM 524 O O . HIS A 1 71 ? 2.956 12.616 20.290 1.00 90.06 71 HIS A O 1
ATOM 530 N N . LYS A 1 72 ? 3.816 11.105 21.700 1.00 85.94 72 LYS A N 1
ATOM 531 C CA . LYS A 1 72 ? 2.689 11.126 22.625 1.00 85.94 72 LYS A CA 1
ATOM 532 C C . LYS A 1 72 ? 2.663 12.453 23.386 1.00 85.94 72 LYS A C 1
ATOM 534 O O . LYS A 1 72 ? 3.514 12.715 24.226 1.00 85.94 72 LYS A O 1
ATOM 539 N N . SER A 1 73 ? 1.643 13.273 23.133 1.00 70.06 73 SER A N 1
ATOM 540 C CA . SER A 1 73 ? 1.568 14.684 23.554 1.00 70.06 73 SER A CA 1
ATOM 541 C C . SER A 1 73 ? 1.606 14.964 25.069 1.00 70.06 73 SER A C 1
ATOM 543 O O . SER A 1 73 ? 1.687 16.126 25.454 1.00 70.06 73 SER A O 1
ATOM 545 N N . ASN A 1 74 ? 1.521 13.943 25.935 1.00 63.66 74 ASN A N 1
ATOM 546 C CA . ASN A 1 74 ? 1.225 14.099 27.369 1.00 63.66 74 ASN A CA 1
ATOM 547 C C . ASN A 1 74 ? 2.210 13.389 28.327 1.00 63.66 74 ASN A C 1
ATOM 549 O O . ASN A 1 74 ? 1.895 13.251 29.509 1.00 63.66 74 ASN A O 1
ATOM 553 N N . LEU A 1 75 ? 3.374 12.915 27.868 1.00 55.34 75 LEU A N 1
ATOM 554 C CA . LEU A 1 75 ? 4.386 12.301 28.742 1.00 55.34 75 LEU A CA 1
ATOM 555 C C . LEU A 1 75 ? 5.734 13.018 28.617 1.00 55.34 75 LEU A C 1
ATOM 557 O O . LEU A 1 75 ? 6.075 13.537 27.564 1.00 55.34 75 LEU A O 1
ATOM 561 N N . ALA A 1 76 ? 6.508 13.015 29.706 1.00 56.72 76 ALA A N 1
ATOM 562 C CA . ALA A 1 76 ? 7.912 13.439 29.710 1.00 56.72 76 ALA A CA 1
ATOM 563 C C . ALA A 1 76 ? 8.837 12.452 28.964 1.00 56.72 76 ALA A C 1
ATOM 565 O O . ALA A 1 76 ? 10.035 12.700 28.864 1.00 56.72 76 ALA A O 1
ATOM 566 N N . ASP A 1 77 ? 8.278 11.338 28.484 1.00 60.16 77 ASP A N 1
ATOM 567 C CA . ASP A 1 77 ? 8.964 10.309 27.712 1.00 60.16 77 ASP A CA 1
ATOM 568 C C . ASP A 1 77 ? 8.728 10.527 26.216 1.00 60.16 77 ASP A C 1
ATOM 570 O O . ASP A 1 77 ? 7.598 10.767 25.784 1.00 60.16 77 ASP A O 1
ATOM 574 N N . ASP A 1 78 ? 9.797 10.392 25.434 1.00 74.31 78 ASP A N 1
ATOM 575 C CA . ASP A 1 78 ? 9.845 10.594 23.981 1.00 74.31 78 ASP A CA 1
ATOM 576 C C . ASP A 1 78 ? 9.225 9.407 23.208 1.00 74.31 78 ASP A C 1
ATOM 578 O O . ASP A 1 78 ? 9.793 8.856 22.264 1.00 74.31 78 ASP A O 1
ATOM 582 N N . GLU A 1 79 ? 8.062 8.939 23.671 1.00 88.44 79 GLU A N 1
ATOM 583 C CA . GLU A 1 79 ? 7.389 7.745 23.162 1.00 88.44 79 GLU A CA 1
ATOM 584 C C . GLU A 1 79 ? 6.618 8.057 21.870 1.00 88.44 79 GLU A C 1
ATOM 586 O O . GLU A 1 79 ? 5.717 8.902 21.840 1.00 88.44 79 GLU A O 1
ATOM 591 N N . LEU A 1 80 ? 6.935 7.317 20.805 1.00 92.00 80 LEU A N 1
ATOM 592 C CA . LEU A 1 80 ? 6.236 7.369 19.523 1.00 92.00 80 LEU A CA 1
ATOM 593 C C . LEU A 1 80 ? 5.067 6.376 19.480 1.00 92.00 80 LEU A C 1
ATOM 595 O O . LEU A 1 80 ? 5.227 5.191 19.774 1.00 92.00 80 LEU A O 1
ATOM 599 N N . ILE A 1 81 ? 3.907 6.846 19.025 1.00 94.44 81 ILE A N 1
ATOM 600 C CA . ILE A 1 81 ? 2.668 6.071 18.895 1.00 94.44 81 ILE A CA 1
ATOM 601 C C . ILE A 1 81 ? 2.039 6.242 17.508 1.00 94.44 81 ILE A C 1
ATOM 603 O O . ILE A 1 81 ? 2.313 7.212 16.801 1.00 94.44 81 ILE A O 1
ATOM 607 N N . LEU A 1 82 ? 1.168 5.305 17.119 1.00 95.81 82 LEU A N 1
ATOM 608 C CA . LEU A 1 82 ? 0.334 5.446 15.924 1.00 95.81 82 LEU A CA 1
ATOM 609 C C . LEU A 1 82 ? -0.967 6.167 16.282 1.00 95.81 82 LEU A C 1
ATOM 611 O O . LEU A 1 82 ? -1.809 5.631 17.000 1.00 95.81 82 LEU A O 1
ATOM 615 N N . VAL A 1 83 ? -1.130 7.375 15.755 1.00 96.12 83 VAL A N 1
ATOM 616 C CA . VAL A 1 83 ? -2.350 8.177 15.881 1.00 96.12 83 VAL A CA 1
ATOM 617 C C . VAL A 1 83 ? -3.237 7.922 14.670 1.00 96.12 83 VAL A C 1
ATOM 619 O O . VAL A 1 83 ? -2.749 7.904 13.541 1.00 96.12 83 VAL A O 1
ATOM 622 N N . VAL A 1 84 ? -4.538 7.737 14.900 1.00 97.25 84 VAL A N 1
ATOM 623 C CA . VAL A 1 84 ? -5.539 7.532 13.846 1.00 97.25 84 VAL A CA 1
ATOM 624 C C . VAL A 1 84 ? -6.308 8.827 13.604 1.00 97.25 84 VAL A C 1
ATOM 626 O O . VAL A 1 84 ? -6.748 9.487 14.541 1.00 97.25 84 VAL A O 1
ATOM 629 N N . SER A 1 85 ? -6.495 9.170 12.335 1.00 96.75 85 SER A N 1
ATOM 630 C CA . SER A 1 85 ? -7.390 10.226 11.867 1.00 96.75 85 SER A CA 1
ATOM 631 C C . SER A 1 85 ? -8.245 9.695 10.713 1.00 96.75 85 SER A C 1
ATOM 633 O O . SER A 1 85 ? -8.152 8.526 10.338 1.00 96.75 85 SER A O 1
ATOM 635 N N . SER A 1 86 ? -9.109 10.539 10.158 1.00 96.75 86 SER A N 1
ATOM 636 C CA . SER A 1 86 ? -10.018 10.179 9.072 1.00 96.75 86 SER A CA 1
ATOM 637 C C . SER A 1 86 ? -9.848 11.107 7.875 1.00 96.75 86 SER A C 1
ATOM 639 O O . SER A 1 86 ? -9.745 12.324 8.020 1.00 96.75 86 SER A O 1
ATOM 641 N N . SER A 1 87 ? -9.852 10.530 6.676 1.00 96.69 87 SER A N 1
ATOM 642 C CA . SER A 1 87 ? -9.922 11.249 5.405 1.00 96.69 87 SER A CA 1
ATOM 643 C C . SER A 1 87 ? -11.277 11.022 4.737 1.00 96.69 87 SER A C 1
ATOM 645 O O . SER A 1 87 ? -11.908 9.984 4.926 1.00 96.69 87 SER A O 1
ATOM 647 N N . ALA A 1 88 ? -11.748 11.986 3.952 1.00 94.81 88 ALA A N 1
ATOM 648 C CA . ALA A 1 88 ? -13.023 11.861 3.257 1.00 94.81 88 ALA A CA 1
ATOM 649 C C . ALA A 1 88 ? -12.953 10.808 2.135 1.00 94.81 88 ALA A C 1
ATOM 651 O O . ALA A 1 88 ? -11.985 10.734 1.377 1.00 94.81 88 ALA A O 1
ATOM 652 N N . LEU A 1 89 ? -14.012 10.009 1.996 1.00 90.44 89 LEU A N 1
ATOM 653 C CA . LEU A 1 89 ? -14.100 8.963 0.973 1.00 90.44 89 LEU A CA 1
ATOM 654 C C . LEU A 1 89 ? -14.419 9.535 -0.422 1.00 90.44 89 LEU A C 1
ATOM 656 O O . LEU A 1 89 ? -14.106 8.916 -1.434 1.00 90.44 89 LEU A O 1
ATOM 660 N N . GLN A 1 90 ? -15.011 10.730 -0.494 1.00 86.44 90 GLN A N 1
ATOM 661 C CA . GLN A 1 90 ? -15.492 11.344 -1.740 1.00 86.44 90 GLN A CA 1
ATOM 662 C C . GLN A 1 90 ? -14.597 12.476 -2.268 1.00 86.44 90 GLN A C 1
ATOM 664 O O . GLN A 1 90 ? -14.929 13.089 -3.281 1.00 86.44 90 GLN A O 1
ATOM 669 N N . SER A 1 91 ? -13.479 12.783 -1.606 1.00 89.25 91 SER A N 1
ATOM 670 C CA . SER A 1 91 ? -12.565 13.840 -2.045 1.00 89.25 91 SER A CA 1
ATOM 671 C C . SER A 1 91 ? -11.102 13.455 -1.834 1.00 89.25 91 SER A C 1
ATOM 673 O O . SER A 1 91 ? -10.805 12.686 -0.920 1.00 89.25 91 SER A O 1
ATOM 675 N N . PRO A 1 92 ? -10.170 14.024 -2.621 1.00 92.62 92 PRO A N 1
ATOM 676 C CA . PRO A 1 92 ? -8.744 13.800 -2.422 1.00 92.62 92 PRO A CA 1
ATOM 677 C C . PRO A 1 92 ? -8.292 14.123 -0.993 1.00 92.62 92 PRO A C 1
ATOM 679 O O . PRO A 1 92 ? -8.695 15.136 -0.421 1.00 92.62 92 PRO A O 1
ATOM 682 N N . GLY A 1 93 ? -7.444 13.263 -0.433 1.00 91.75 93 GLY A N 1
ATOM 683 C CA . GLY A 1 93 ? -6.891 13.386 0.910 1.00 91.75 93 GLY A CA 1
ATOM 684 C C . GLY A 1 93 ? -5.391 13.673 0.905 1.00 91.75 93 GLY A C 1
ATOM 685 O O . GLY A 1 93 ? -4.682 13.388 -0.061 1.00 91.75 93 GLY A O 1
ATOM 686 N N . SER A 1 94 ? -4.902 14.224 2.016 1.00 93.19 94 SER A N 1
ATOM 687 C CA . SER A 1 94 ? -3.479 14.507 2.243 1.00 93.19 94 SER A CA 1
ATOM 688 C C . SER A 1 94 ? -2.813 13.358 3.003 1.00 93.19 94 SER A C 1
ATOM 690 O O . SER A 1 94 ? -2.467 13.490 4.175 1.00 93.19 94 SER A O 1
ATOM 692 N N . TYR A 1 95 ? -2.697 12.204 2.347 1.00 96.50 95 TYR A N 1
ATOM 693 C CA . TYR A 1 95 ? -2.023 11.019 2.879 1.00 96.50 95 TYR A CA 1
ATOM 694 C C . TYR A 1 95 ? -1.397 10.189 1.755 1.00 96.50 95 TYR A C 1
ATOM 696 O O . TYR A 1 95 ? -1.792 10.297 0.589 1.00 96.50 95 TYR A O 1
ATOM 704 N N . VAL A 1 96 ? -0.441 9.336 2.117 1.00 97.31 96 VAL A N 1
ATOM 705 C CA . VAL A 1 96 ? 0.202 8.374 1.212 1.00 97.31 96 VAL A CA 1
ATOM 706 C C . VAL A 1 96 ? -0.371 6.980 1.459 1.00 97.31 96 VAL A C 1
ATOM 708 O O . VAL A 1 96 ? -0.360 6.495 2.586 1.00 97.31 96 VAL A O 1
ATOM 711 N N . ALA A 1 97 ? -0.863 6.297 0.429 1.00 97.44 97 ALA A N 1
ATOM 712 C CA . ALA A 1 97 ? -1.290 4.906 0.575 1.00 97.44 97 ALA A CA 1
ATOM 713 C C . ALA A 1 97 ? -0.123 3.954 0.278 1.00 97.44 97 ALA A C 1
ATOM 715 O O . ALA A 1 97 ? 0.532 4.058 -0.760 1.00 97.44 97 ALA A O 1
ATOM 716 N N . ALA A 1 98 ? 0.143 3.020 1.185 1.00 96.50 98 ALA A N 1
ATOM 717 C CA . ALA A 1 98 ? 1.158 1.993 1.021 1.00 96.50 98 ALA A CA 1
ATOM 718 C C . ALA A 1 98 ? 0.563 0.775 0.310 1.00 96.50 98 ALA A C 1
ATOM 720 O O . ALA A 1 98 ? -0.280 0.056 0.840 1.00 96.50 98 ALA A O 1
ATOM 721 N N . SER A 1 99 ? 1.054 0.542 -0.897 1.00 94.19 99 SER A N 1
ATOM 722 C CA . SER A 1 99 ? 0.778 -0.621 -1.723 1.00 94.19 99 SER A CA 1
ATOM 723 C C . SER A 1 99 ? 1.917 -1.619 -1.515 1.00 94.19 99 SER A C 1
ATOM 725 O O . SER A 1 99 ? 3.032 -1.446 -2.004 1.00 94.19 99 SER A O 1
ATOM 727 N N . HIS A 1 100 ? 1.690 -2.630 -0.685 1.00 87.06 100 HIS A N 1
ATOM 728 C CA . HIS A 1 100 ? 2.769 -3.478 -0.182 1.00 87.06 100 HIS A CA 1
ATOM 729 C C . HIS A 1 100 ? 2.500 -4.951 -0.451 1.00 87.06 100 HIS A C 1
ATOM 731 O O . HIS A 1 100 ? 1.348 -5.376 -0.497 1.00 87.06 100 HIS A O 1
ATOM 737 N N . VAL A 1 101 ? 3.555 -5.755 -0.577 1.00 83.56 101 VAL A N 1
ATOM 738 C CA . VAL A 1 101 ? 3.436 -7.213 -0.699 1.00 83.56 101 VAL A CA 1
ATOM 739 C C . VAL A 1 101 ? 3.507 -7.850 0.682 1.00 83.56 101 VAL A C 1
ATOM 741 O O . VAL A 1 101 ? 4.527 -7.773 1.362 1.00 83.56 101 VAL A O 1
ATOM 744 N N . TRP A 1 102 ? 2.431 -8.520 1.096 1.00 83.69 102 TRP A N 1
ATOM 745 C CA . TRP A 1 102 ? 2.395 -9.173 2.405 1.00 83.69 102 TRP A CA 1
ATOM 746 C C . TRP A 1 102 ? 3.527 -10.211 2.540 1.00 83.69 102 TRP A C 1
ATOM 748 O O . TRP A 1 102 ? 4.143 -10.316 3.600 1.00 83.69 102 TRP A O 1
ATOM 758 N N . ALA A 1 103 ? 3.849 -10.940 1.462 1.00 80.31 103 ALA A N 1
ATOM 759 C CA . ALA A 1 103 ? 4.854 -12.011 1.461 1.00 80.31 103 ALA A CA 1
ATOM 760 C C . ALA A 1 103 ? 6.275 -11.478 1.697 1.00 80.31 103 ALA A C 1
ATOM 762 O O . ALA A 1 103 ? 7.141 -12.215 2.161 1.00 80.31 103 ALA A O 1
ATOM 763 N N . ASP A 1 104 ? 6.472 -10.179 1.468 1.00 81.56 104 ASP A N 1
ATOM 764 C CA . ASP A 1 104 ? 7.726 -9.469 1.701 1.00 81.56 104 ASP A CA 1
ATOM 765 C C . ASP A 1 104 ? 7.806 -8.913 3.139 1.00 81.56 104 ASP A C 1
ATOM 767 O O . ASP A 1 104 ? 8.753 -8.212 3.497 1.00 81.56 104 ASP A O 1
ATOM 771 N N . GLY A 1 105 ? 6.816 -9.219 3.990 1.00 83.50 105 GLY A N 1
ATOM 772 C CA . GLY A 1 105 ? 6.927 -9.041 5.436 1.00 83.50 105 GLY A CA 1
ATOM 773 C C . GLY A 1 105 ? 6.207 -7.835 6.047 1.00 83.50 105 GLY A C 1
ATOM 774 O O . GLY A 1 105 ? 6.465 -7.540 7.211 1.00 83.50 105 GLY A O 1
ATOM 775 N N . LEU A 1 106 ? 5.326 -7.139 5.317 1.00 84.81 106 LEU A N 1
ATOM 776 C CA . LEU A 1 106 ? 4.572 -5.976 5.831 1.00 84.81 106 LEU A CA 1
ATOM 777 C C . LEU A 1 106 ? 3.053 -6.224 6.000 1.00 84.81 106 LEU A C 1
ATOM 779 O O . LEU A 1 106 ? 2.302 -5.305 6.307 1.00 84.81 106 LEU A O 1
ATOM 783 N N . GLY A 1 107 ? 2.610 -7.478 5.878 1.00 85.75 107 GLY A N 1
ATOM 784 C CA . GLY A 1 107 ? 1.227 -7.889 6.127 1.00 85.75 107 GLY A CA 1
ATOM 785 C C . GLY A 1 107 ? 0.858 -7.875 7.613 1.00 85.75 107 GLY A C 1
ATOM 786 O O . GLY A 1 107 ? 1.684 -7.582 8.485 1.00 85.75 107 GLY A O 1
ATOM 787 N N . GLY A 1 108 ? -0.389 -8.223 7.929 1.00 86.31 108 GLY A N 1
ATOM 788 C CA . GLY A 1 108 ? -0.859 -8.233 9.311 1.00 86.31 108 GLY A CA 1
ATOM 789 C C . GLY A 1 108 ? -2.363 -8.056 9.441 1.00 86.31 108 GLY A C 1
ATOM 790 O O . GLY A 1 108 ? -3.132 -8.489 8.590 1.00 86.31 108 GLY A O 1
ATOM 791 N N . ALA A 1 109 ? -2.769 -7.482 10.566 1.00 87.62 109 ALA A N 1
ATOM 792 C CA . ALA A 1 109 ? -4.137 -7.064 10.832 1.00 87.62 109 ALA A CA 1
ATOM 793 C C . ALA A 1 109 ? -4.120 -5.935 11.867 1.00 87.62 109 ALA A C 1
ATOM 795 O O . ALA A 1 109 ? -3.197 -5.887 12.691 1.00 87.62 109 ALA A O 1
ATOM 796 N N . THR A 1 110 ? -5.144 -5.079 11.869 1.00 89.06 110 THR A N 1
ATOM 797 C CA . THR A 1 110 ? -5.250 -3.930 12.784 1.00 89.06 110 THR A CA 1
ATOM 798 C C . THR A 1 110 ? -5.017 -4.321 14.243 1.00 89.06 110 THR A C 1
ATOM 800 O O . THR A 1 110 ? -4.249 -3.671 14.948 1.00 89.06 110 THR A O 1
ATOM 803 N N . GLU A 1 111 ? -5.610 -5.431 14.683 1.00 92.06 111 GLU A N 1
ATOM 804 C CA . GLU A 1 111 ? -5.559 -5.927 16.064 1.00 92.06 111 GLU A CA 1
ATOM 805 C C . GLU A 1 111 ? -4.174 -6.447 16.443 1.00 92.06 111 GLU A C 1
ATOM 807 O O . GLU A 1 111 ? -3.798 -6.460 17.613 1.00 92.06 111 GLU A O 1
ATOM 812 N N . LYS A 1 112 ? -3.407 -6.900 15.447 1.00 91.56 112 LYS A N 1
ATOM 813 C CA . LYS A 1 112 ? -2.037 -7.362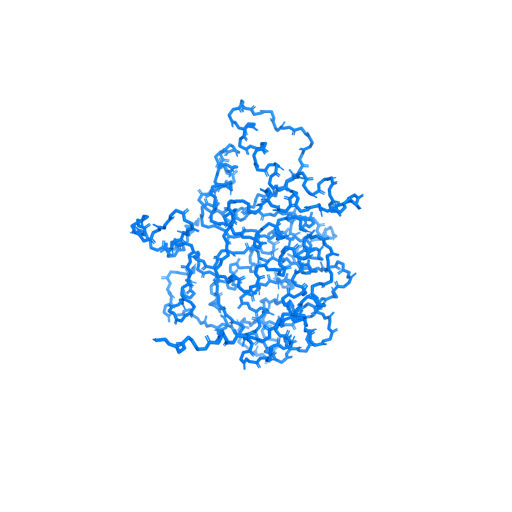 15.650 1.00 91.56 112 LYS A CA 1
ATOM 814 C C . LYS A 1 112 ? -1.054 -6.195 15.671 1.00 91.56 112 LYS A C 1
ATOM 816 O O . LYS A 1 112 ? 0.025 -6.394 16.217 1.00 91.56 112 LYS A O 1
ATOM 821 N N . GLY A 1 113 ? -1.383 -5.035 15.104 1.00 92.81 113 GLY A N 1
ATOM 822 C CA . GLY A 1 113 ? -0.492 -3.876 15.024 1.00 92.81 113 GLY A CA 1
ATOM 823 C C . GLY A 1 113 ? 0.714 -4.064 14.093 1.00 92.81 113 GLY A C 1
ATOM 824 O O . GLY A 1 113 ? 0.881 -5.101 13.445 1.00 92.81 113 GLY A O 1
ATOM 825 N N . LEU A 1 114 ? 1.575 -3.047 14.054 1.00 94.94 114 LEU A N 1
ATOM 826 C CA . LEU A 1 114 ? 2.795 -2.978 13.248 1.00 94.94 114 LEU A CA 1
ATOM 827 C C . LEU A 1 114 ? 4.041 -3.005 14.135 1.00 94.94 114 LEU A C 1
ATOM 829 O O . LEU A 1 114 ? 4.096 -2.345 15.168 1.00 94.94 114 LEU A O 1
ATOM 833 N N . ASN A 1 115 ? 5.077 -3.719 13.710 1.00 95.88 115 ASN A N 1
ATOM 834 C CA . ASN A 1 115 ? 6.404 -3.636 14.305 1.00 95.88 115 ASN A CA 1
ATOM 835 C C . ASN A 1 115 ? 6.901 -2.187 14.216 1.00 95.88 115 ASN A C 1
ATOM 837 O O . ASN A 1 115 ? 6.874 -1.582 13.141 1.00 95.88 115 ASN A O 1
ATOM 841 N N . PHE A 1 116 ? 7.406 -1.646 15.323 1.00 95.69 116 PHE A N 1
ATOM 842 C CA . PHE A 1 116 ? 7.864 -0.260 15.440 1.00 95.69 116 PHE A CA 1
ATOM 843 C C . PHE A 1 116 ? 8.829 0.141 14.317 1.00 95.69 116 PHE A C 1
ATOM 845 O O . PHE A 1 116 ? 8.671 1.185 13.687 1.00 95.69 116 PHE A O 1
ATOM 852 N N . CYS A 1 117 ? 9.779 -0.738 13.987 1.00 95.88 117 CYS A N 1
ATOM 853 C CA . CYS A 1 117 ? 10.733 -0.501 12.906 1.00 95.88 117 CYS A CA 1
ATOM 854 C C . CYS A 1 117 ? 10.053 -0.315 11.535 1.00 95.88 117 CYS A C 1
ATOM 856 O O . CYS A 1 117 ? 10.467 0.546 10.758 1.00 95.88 117 CYS A O 1
ATOM 858 N N . GLN A 1 118 ? 8.985 -1.068 11.248 1.00 95.25 118 GLN A N 1
ATOM 859 C CA . GLN A 1 118 ? 8.222 -0.935 10.006 1.00 95.25 118 GLN A CA 1
ATOM 860 C C . GLN A 1 118 ? 7.401 0.355 9.999 1.00 95.25 118 GLN A C 1
ATOM 862 O O . GLN A 1 118 ? 7.359 1.026 8.972 1.00 95.25 118 GLN A O 1
ATOM 867 N N . ALA A 1 119 ? 6.818 0.748 11.137 1.00 95.69 119 ALA A N 1
ATOM 868 C CA . ALA A 1 119 ? 6.131 2.034 11.263 1.00 95.69 119 ALA A CA 1
ATOM 869 C C . ALA A 1 119 ? 7.090 3.212 11.000 1.00 95.69 119 ALA A C 1
ATOM 871 O O . ALA A 1 119 ? 6.782 4.082 10.191 1.00 95.69 119 ALA A O 1
ATOM 872 N N . GLN A 1 120 ? 8.297 3.191 11.577 1.00 95.19 120 GLN A N 1
ATOM 873 C CA . GLN A 1 120 ? 9.336 4.194 11.300 1.00 95.19 120 GLN A CA 1
ATOM 874 C C . GLN A 1 120 ? 9.807 4.187 9.842 1.00 95.19 120 GLN A C 1
ATOM 876 O O . GLN A 1 120 ? 10.184 5.217 9.283 1.00 95.19 120 GLN A O 1
ATOM 881 N N . ARG A 1 121 ? 9.869 3.011 9.215 1.00 94.62 121 ARG A N 1
ATOM 882 C CA . ARG A 1 121 ? 10.217 2.892 7.797 1.00 94.62 121 ARG A CA 1
ATOM 883 C C . ARG A 1 121 ? 9.122 3.482 6.910 1.00 94.62 121 ARG A C 1
ATOM 885 O O . ARG A 1 121 ? 9.454 4.196 5.970 1.00 94.62 121 ARG A O 1
ATOM 892 N N . LEU A 1 122 ? 7.855 3.207 7.212 1.00 95.31 122 LEU A N 1
ATOM 893 C CA . LEU A 1 122 ? 6.709 3.775 6.504 1.00 95.31 122 LEU A CA 1
ATOM 894 C C . LEU A 1 122 ? 6.657 5.294 6.647 1.00 95.31 122 LEU A C 1
ATOM 896 O O . LEU A 1 122 ? 6.531 5.967 5.630 1.00 95.31 122 LEU A O 1
ATOM 900 N N . ASP A 1 123 ? 6.835 5.829 7.857 1.00 95.38 123 ASP A N 1
ATOM 901 C CA . ASP A 1 123 ? 6.882 7.276 8.098 1.00 95.38 123 ASP A CA 1
ATOM 902 C C . ASP A 1 123 ? 7.964 7.957 7.240 1.00 95.38 123 ASP A C 1
ATOM 904 O O . ASP A 1 123 ? 7.659 8.864 6.466 1.00 95.38 123 ASP A O 1
ATOM 908 N N . ARG A 1 124 ? 9.201 7.436 7.256 1.00 94.69 124 ARG A N 1
ATOM 909 C CA . ARG A 1 124 ? 10.303 7.953 6.422 1.00 94.69 124 ARG A CA 1
ATOM 910 C C . ARG A 1 124 ? 9.998 7.909 4.927 1.00 94.69 124 ARG A C 1
ATOM 912 O O . ARG A 1 124 ? 10.260 8.876 4.216 1.00 94.69 124 ARG A O 1
ATOM 919 N N . LEU A 1 125 ? 9.456 6.792 4.445 1.00 95.31 125 LEU A N 1
ATOM 920 C CA . LEU A 1 125 ? 9.084 6.646 3.040 1.00 95.31 125 LEU A CA 1
ATOM 921 C C . LEU A 1 125 ? 7.975 7.630 2.646 1.00 95.31 125 LEU A C 1
ATOM 923 O O . LEU A 1 125 ? 8.059 8.249 1.589 1.00 95.31 125 LEU A O 1
ATOM 927 N N . CYS A 1 126 ? 6.958 7.80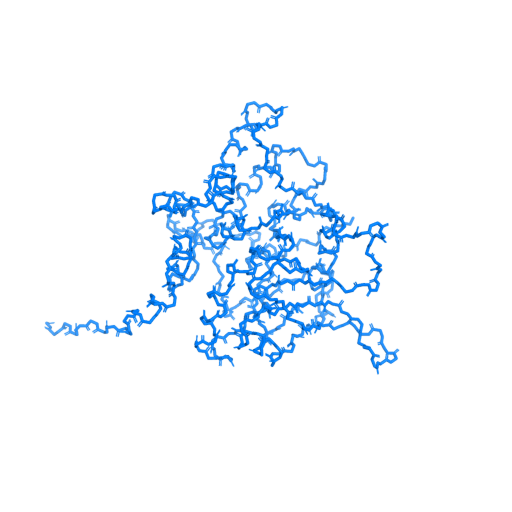7 3.491 1.00 95.38 126 CYS A N 1
ATOM 928 C CA . CYS A 1 126 ? 5.854 8.723 3.219 1.00 95.38 126 CYS A CA 1
ATOM 929 C C . CYS A 1 126 ? 6.313 10.186 3.256 1.00 95.38 126 CYS A C 1
ATOM 931 O O . CYS A 1 126 ? 5.923 10.950 2.378 1.00 95.38 126 CYS A O 1
ATOM 933 N N . ARG A 1 127 ? 7.198 10.565 4.191 1.00 93.94 127 ARG A N 1
ATOM 934 C CA . ARG A 1 127 ? 7.850 11.889 4.209 1.00 93.94 127 ARG A CA 1
ATOM 935 C C . ARG A 1 127 ? 8.576 12.166 2.897 1.00 93.94 127 ARG A C 1
ATOM 937 O O . ARG A 1 127 ? 8.265 13.150 2.230 1.00 93.94 127 ARG A O 1
ATOM 944 N N . ALA A 1 128 ? 9.439 11.243 2.467 1.00 93.44 128 ALA A N 1
ATOM 945 C CA . ALA A 1 128 ? 10.166 11.368 1.206 1.00 93.44 128 ALA A CA 1
ATOM 946 C C . ALA A 1 128 ? 9.221 11.482 -0.008 1.00 93.44 128 ALA A C 1
ATOM 948 O O . ALA A 1 128 ? 9.491 12.230 -0.948 1.00 93.44 128 ALA A O 1
ATOM 949 N N . VAL A 1 129 ? 8.088 10.768 -0.001 1.00 93.81 129 VAL A N 1
ATOM 950 C CA . VAL A 1 129 ? 7.069 10.877 -1.058 1.00 93.81 129 VAL A CA 1
ATOM 951 C C . VAL A 1 129 ? 6.427 12.258 -1.062 1.00 93.81 129 VAL A C 1
ATOM 953 O O . VAL A 1 129 ? 6.283 12.859 -2.129 1.00 93.81 129 VAL A O 1
ATOM 956 N N . CYS A 1 130 ? 6.039 12.774 0.103 1.00 91.44 130 CYS A N 1
ATOM 957 C CA . CYS A 1 130 ? 5.413 14.085 0.204 1.00 91.44 130 CYS A CA 1
ATOM 958 C C . CYS A 1 130 ? 6.371 15.210 -0.232 1.00 91.44 130 CYS A C 1
ATOM 960 O O . CYS A 1 130 ? 5.942 16.122 -0.941 1.00 91.44 130 CYS A O 1
ATOM 962 N N . GLU A 1 131 ? 7.664 15.093 0.087 1.00 88.75 131 GLU A N 1
ATOM 963 C CA . GLU A 1 131 ? 8.725 15.980 -0.411 1.00 88.75 131 GLU A CA 1
ATOM 964 C C . GLU A 1 131 ? 8.882 15.890 -1.939 1.00 88.75 131 GLU A C 1
ATOM 966 O O . GLU A 1 131 ? 8.892 16.909 -2.630 1.00 88.75 131 GLU A O 1
ATOM 971 N N . ALA A 1 132 ? 8.950 14.674 -2.495 1.00 87.12 132 ALA A N 1
ATOM 972 C CA . ALA A 1 132 ? 9.176 14.451 -3.925 1.00 87.12 132 ALA A CA 1
ATOM 973 C C . ALA A 1 132 ? 7.979 14.829 -4.820 1.00 87.12 132 ALA A C 1
ATOM 975 O O . ALA A 1 132 ? 8.156 15.107 -6.008 1.00 87.12 132 ALA A O 1
ATOM 976 N N . THR A 1 133 ? 6.759 14.813 -4.275 1.00 82.75 133 THR A N 1
ATOM 977 C CA . THR A 1 133 ? 5.515 15.086 -5.023 1.00 82.75 133 THR A CA 1
ATOM 978 C C . THR A 1 133 ? 4.988 16.514 -4.850 1.00 82.75 133 THR A C 1
ATOM 980 O O . THR A 1 133 ? 4.029 16.885 -5.521 1.00 82.75 133 THR A O 1
ATOM 983 N N . GLY A 1 134 ? 5.655 17.352 -4.045 1.00 65.81 134 GLY A N 1
ATOM 984 C CA . GLY A 1 134 ? 5.453 18.805 -4.051 1.00 65.81 134 GLY A CA 1
ATOM 985 C C . GLY A 1 134 ? 4.206 19.316 -3.323 1.00 65.81 134 GLY A C 1
ATOM 986 O O . GLY A 1 134 ? 3.755 20.420 -3.621 1.00 65.81 134 GLY A O 1
ATOM 987 N N . SER A 1 135 ? 3.651 18.564 -2.366 1.00 56.66 135 SER A N 1
ATOM 988 C CA . SER A 1 135 ? 2.512 19.045 -1.556 1.00 56.66 135 SER A CA 1
ATOM 989 C C . SER A 1 135 ? 2.880 20.101 -0.513 1.00 56.66 135 SER A C 1
ATOM 991 O O . SER A 1 135 ? 1.989 20.743 0.040 1.00 56.66 135 SER A O 1
ATOM 993 N N . SER A 1 136 ? 4.167 20.324 -0.246 1.00 51.84 136 SER A N 1
ATOM 994 C CA . SER A 1 136 ? 4.596 21.428 0.609 1.00 51.84 136 SER A CA 1
ATOM 995 C C . SER A 1 136 ? 4.588 22.723 -0.192 1.00 51.84 136 SER A C 1
ATOM 997 O O . SER A 1 136 ? 5.461 22.960 -1.028 1.00 51.84 136 SER A O 1
ATOM 999 N N . SER A 1 137 ? 3.626 23.598 0.092 1.00 45.94 137 SER A N 1
ATOM 1000 C CA . SER A 1 137 ? 3.688 25.005 -0.293 1.00 45.94 137 SER A CA 1
ATOM 1001 C C . SER A 1 137 ? 4.984 25.621 0.249 1.00 45.94 137 SER A C 1
ATOM 1003 O O . SER A 1 137 ? 5.061 26.009 1.410 1.00 45.94 137 SER A O 1
ATOM 1005 N N . SER A 1 138 ? 6.026 25.677 -0.583 1.00 49.06 138 SER A N 1
ATOM 1006 C CA . SER A 1 138 ? 7.275 26.444 -0.410 1.00 49.06 138 SER A CA 1
ATOM 1007 C C . SER A 1 138 ? 8.137 26.218 0.855 1.00 49.06 138 SER A C 1
ATOM 1009 O O . SER A 1 138 ? 9.169 26.872 0.965 1.00 49.06 138 SER A O 1
ATOM 1011 N N . GLY A 1 139 ? 7.786 25.307 1.774 1.00 54.50 139 GLY A N 1
ATOM 1012 C CA . GLY A 1 139 ? 8.421 25.212 3.105 1.00 54.50 139 GLY A CA 1
ATOM 1013 C C . GLY A 1 139 ? 9.004 23.858 3.537 1.00 54.50 139 GLY A C 1
ATOM 1014 O O . GLY A 1 139 ? 9.458 23.758 4.670 1.00 54.50 139 GLY A O 1
ATOM 1015 N N . GLY A 1 140 ? 9.016 22.827 2.683 1.00 65.88 140 GLY A N 1
ATOM 1016 C CA . GLY A 1 140 ? 9.387 21.464 3.107 1.00 65.88 140 GLY A CA 1
ATOM 1017 C C . GLY A 1 140 ? 8.369 20.852 4.082 1.00 65.88 140 GLY A C 1
ATOM 1018 O O . GLY A 1 140 ? 7.261 21.368 4.218 1.00 65.88 140 GLY A O 1
ATOM 1019 N N . ILE A 1 141 ? 8.704 19.721 4.702 1.00 75.38 141 ILE A N 1
ATOM 1020 C CA . ILE A 1 141 ? 7.931 19.102 5.792 1.00 75.38 141 ILE A CA 1
ATOM 1021 C C . ILE A 1 141 ? 8.841 19.145 7.009 1.00 75.38 141 ILE A C 1
ATOM 1023 O O . ILE A 1 141 ? 9.947 18.603 6.953 1.00 75.38 141 ILE A O 1
ATOM 1027 N N . ALA A 1 142 ? 8.423 19.825 8.074 1.00 80.25 142 ALA A N 1
ATOM 1028 C CA . ALA A 1 142 ? 9.209 19.856 9.299 1.00 80.25 142 ALA A CA 1
ATOM 1029 C C . ALA A 1 142 ? 9.289 18.448 9.911 1.00 80.25 142 ALA A C 1
ATOM 1031 O O . ALA A 1 142 ? 8.445 17.584 9.654 1.00 80.25 142 ALA A O 1
ATOM 1032 N N . ALA A 1 143 ? 10.308 18.197 10.734 1.00 75.88 143 ALA A N 1
ATOM 1033 C CA . ALA A 1 143 ? 10.466 16.894 11.381 1.00 75.88 143 ALA A CA 1
ATOM 1034 C C . ALA A 1 143 ? 9.250 16.557 12.265 1.00 75.88 143 ALA A C 1
ATOM 1036 O O . ALA A 1 143 ? 8.806 15.410 12.295 1.00 75.88 143 ALA A O 1
ATOM 1037 N N . GLU A 1 144 ? 8.682 17.571 12.920 1.00 79.31 144 GLU A N 1
ATOM 1038 C CA . GLU A 1 144 ? 7.489 17.473 13.757 1.00 79.31 144 GLU A CA 1
ATOM 1039 C C . GLU A 1 144 ? 6.160 17.392 12.988 1.00 79.31 144 GLU A C 1
ATOM 1041 O O . GLU A 1 144 ? 5.149 17.003 13.576 1.00 79.31 144 GLU A O 1
ATOM 1046 N N . ASP A 1 145 ? 6.133 17.722 11.692 1.00 86.50 145 ASP A N 1
ATOM 1047 C CA . ASP A 1 145 ? 4.883 17.709 10.932 1.00 86.50 145 ASP A CA 1
ATOM 1048 C C . ASP A 1 145 ? 4.370 16.268 10.788 1.00 86.50 145 ASP A C 1
ATOM 1050 O O . ASP A 1 145 ? 5.134 15.366 10.410 1.00 86.50 145 ASP A O 1
ATOM 1054 N N . PRO A 1 146 ? 3.078 16.010 11.060 1.00 90.94 146 PRO A N 1
ATOM 1055 C CA . PRO A 1 146 ? 2.523 14.677 10.936 1.00 90.94 146 PRO A CA 1
ATOM 1056 C C . PRO A 1 146 ? 2.392 14.297 9.463 1.00 90.94 146 PRO A C 1
ATOM 1058 O O . PRO A 1 146 ? 1.684 14.948 8.691 1.00 90.94 146 PRO A O 1
ATOM 1061 N N . VAL A 1 147 ? 3.020 13.186 9.080 1.00 94.56 147 VAL A N 1
ATOM 1062 C CA . VAL A 1 147 ? 2.760 12.549 7.790 1.00 94.56 147 VAL A CA 1
ATOM 1063 C C . VAL A 1 147 ? 1.763 11.423 7.981 1.00 94.56 147 VAL A C 1
ATOM 1065 O O . VAL A 1 147 ? 1.936 10.544 8.827 1.00 94.56 147 VAL A O 1
ATOM 1068 N N . TRP A 1 148 ? 0.695 11.482 7.192 1.00 97.31 148 TRP A N 1
ATOM 1069 C CA . TRP A 1 148 ? -0.382 10.510 7.226 1.00 97.31 148 TRP A CA 1
ATOM 1070 C C . TRP A 1 148 ? -0.178 9.453 6.153 1.00 97.31 148 TRP A C 1
ATOM 1072 O O . TRP A 1 148 ? 0.115 9.765 4.995 1.00 97.31 148 TRP A O 1
ATOM 1082 N N . PHE A 1 149 ? -0.392 8.201 6.529 1.00 97.62 149 PHE A N 1
ATOM 1083 C CA . PHE A 1 149 ? -0.353 7.075 5.619 1.00 97.62 149 PHE A CA 1
ATOM 1084 C C . PHE A 1 149 ? -1.545 6.143 5.810 1.00 97.62 149 PHE A C 1
ATOM 1086 O O . PHE A 1 149 ? -2.177 6.098 6.864 1.00 97.62 149 PHE A O 1
ATOM 1093 N N . TRP A 1 150 ? -1.842 5.375 4.771 1.00 97.75 150 TRP A N 1
ATOM 1094 C CA . TRP A 1 150 ? -2.790 4.272 4.822 1.00 97.75 150 TRP A CA 1
ATOM 1095 C C . TRP A 1 150 ? -2.068 2.962 4.525 1.00 97.75 150 TRP A C 1
ATOM 1097 O O . TRP A 1 150 ? -1.243 2.905 3.615 1.00 97.75 150 TRP A O 1
ATOM 1107 N N . LEU A 1 151 ? -2.391 1.909 5.270 1.00 95.94 151 LEU A N 1
ATOM 1108 C CA . LEU A 1 151 ? -1.902 0.552 5.042 1.00 95.94 151 LEU A CA 1
ATOM 1109 C C . LEU A 1 151 ? -3.050 -0.415 5.333 1.00 95.94 151 LEU A C 1
ATOM 1111 O O . LEU A 1 151 ? -3.551 -0.427 6.452 1.00 95.94 151 LEU A O 1
ATOM 1115 N N . ASP A 1 152 ? -3.441 -1.244 4.371 1.00 92.69 152 ASP A N 1
ATOM 1116 C CA . ASP A 1 152 ? -4.481 -2.279 4.507 1.00 92.69 152 ASP A CA 1
ATOM 1117 C C . ASP A 1 152 ? -4.289 -3.140 5.766 1.00 92.69 152 ASP A C 1
ATOM 1119 O O . ASP A 1 152 ? -5.205 -3.265 6.575 1.00 92.69 152 ASP A O 1
ATOM 1123 N N . ALA A 1 153 ? -3.069 -3.639 5.992 1.00 90.25 153 ALA A N 1
ATOM 1124 C CA . ALA A 1 153 ? -2.712 -4.476 7.139 1.00 90.25 153 ALA A CA 1
ATOM 1125 C C . ALA A 1 153 ? -2.888 -3.791 8.510 1.00 90.25 153 ALA A C 1
ATOM 1127 O O . ALA A 1 153 ? -2.869 -4.469 9.537 1.00 90.25 153 ALA A O 1
ATOM 1128 N N . ALA A 1 154 ? -3.040 -2.465 8.542 1.00 93.19 154 ALA A N 1
ATOM 1129 C CA . ALA A 1 154 ? -3.253 -1.679 9.754 1.00 93.19 154 ALA A CA 1
ATOM 1130 C C . ALA A 1 154 ? -4.645 -1.033 9.810 1.00 93.19 154 ALA A C 1
ATOM 1132 O O . ALA A 1 154 ? -5.218 -0.913 10.889 1.00 93.19 154 ALA A O 1
ATOM 1133 N N . CYS A 1 155 ? -5.202 -0.640 8.668 1.00 96.19 155 CYS A N 1
ATOM 1134 C CA . CYS A 1 155 ? -6.430 0.140 8.560 1.00 96.19 155 CYS A CA 1
ATOM 1135 C C . CYS A 1 155 ? -7.669 -0.705 8.231 1.00 96.19 155 CYS A C 1
ATOM 1137 O O . CYS A 1 155 ? -8.767 -0.153 8.218 1.00 96.19 155 CYS A O 1
ATOM 1139 N N . ILE A 1 156 ? -7.533 -2.009 7.969 1.00 94.94 156 ILE A N 1
ATOM 1140 C CA . ILE A 1 156 ? -8.658 -2.926 7.739 1.00 94.94 156 ILE A CA 1
ATOM 1141 C C . ILE A 1 156 ? -8.663 -4.000 8.837 1.00 94.94 156 ILE A C 1
ATOM 1143 O O . ILE A 1 156 ? -7.894 -4.963 8.768 1.00 94.94 156 ILE A O 1
ATOM 1147 N N . PRO A 1 157 ? -9.528 -3.853 9.856 1.00 94.81 157 PRO A N 1
ATOM 1148 C CA . PRO A 1 157 ? -9.691 -4.866 10.890 1.00 94.81 157 PRO A CA 1
ATOM 1149 C C . PRO A 1 157 ? -10.308 -6.149 10.336 1.00 94.81 157 PRO A C 1
ATOM 1151 O O . PRO A 1 157 ? -11.006 -6.135 9.321 1.00 94.81 157 PRO A O 1
ATOM 1154 N N . ARG A 1 158 ? -10.107 -7.263 11.037 1.00 93.00 158 ARG A N 1
ATOM 1155 C CA . ARG A 1 158 ? -10.637 -8.568 10.628 1.00 93.00 158 ARG A CA 1
ATOM 1156 C C . ARG A 1 158 ? -12.160 -8.651 10.783 1.00 93.00 158 ARG A C 1
ATOM 1158 O O . ARG A 1 158 ? -12.718 -8.038 11.700 1.00 93.00 158 ARG A O 1
ATOM 1165 N N . PRO A 1 159 ? -12.856 -9.451 9.953 1.00 93.06 159 PRO A N 1
ATOM 1166 C CA . PRO A 1 159 ? -14.307 -9.605 10.047 1.00 93.06 159 PRO A CA 1
ATOM 1167 C C . PRO A 1 159 ? -14.767 -10.154 11.406 1.00 93.06 159 PRO A C 1
ATOM 1169 O O . PRO A 1 159 ? -15.876 -9.835 11.832 1.00 93.06 159 PRO A O 1
ATOM 1172 N N . GLU A 1 160 ? -13.932 -10.918 12.116 1.00 93.88 160 GLU A N 1
ATOM 1173 C CA . GLU A 1 160 ? -14.209 -11.390 13.481 1.00 93.88 160 GLU A CA 1
ATOM 1174 C C . GLU A 1 160 ? -14.239 -10.247 14.509 1.00 93.88 160 GLU A C 1
ATOM 1176 O O . GLU A 1 160 ? -14.930 -10.343 15.521 1.00 93.88 160 GLU A O 1
ATOM 1181 N N . THR A 1 161 ? -13.519 -9.157 14.243 1.00 93.75 161 THR A N 1
ATOM 1182 C CA . THR A 1 161 ? -13.369 -8.010 15.148 1.00 93.75 161 THR A CA 1
ATOM 1183 C C . THR A 1 161 ? -14.441 -6.947 14.933 1.00 93.75 161 THR A C 1
ATOM 1185 O O . THR A 1 161 ? -14.910 -6.327 15.889 1.00 93.75 161 THR A O 1
ATOM 1188 N N . ILE A 1 162 ? -14.794 -6.688 13.671 1.00 95.06 162 ILE A N 1
ATOM 1189 C CA . ILE A 1 162 ? -15.681 -5.574 13.287 1.00 95.06 162 ILE A CA 1
ATOM 1190 C C . ILE A 1 162 ? -17.012 -6.021 12.682 1.00 95.06 162 ILE A C 1
ATOM 1192 O O . ILE A 1 162 ? -17.864 -5.189 12.378 1.00 95.06 162 ILE A O 1
ATOM 1196 N N . GLY A 1 163 ? -17.208 -7.329 12.524 1.00 94.62 163 GLY A N 1
ATOM 1197 C CA . GLY A 1 163 ? -18.357 -7.894 11.836 1.00 94.62 163 GLY A CA 1
ATOM 1198 C C . GLY A 1 163 ? -18.211 -7.839 10.314 1.00 94.62 163 GLY A C 1
ATOM 1199 O O . GLY A 1 163 ? -17.566 -6.962 9.737 1.00 94.62 163 GLY A O 1
ATOM 1200 N N . ARG A 1 164 ? -18.860 -8.793 9.637 1.00 91.50 164 ARG A N 1
ATOM 1201 C CA . ARG A 1 164 ? -18.777 -8.953 8.175 1.00 91.50 164 ARG A CA 1
ATOM 1202 C C . ARG A 1 164 ? -19.245 -7.717 7.408 1.00 91.50 164 ARG A C 1
ATOM 1204 O O . ARG A 1 164 ? -18.656 -7.390 6.389 1.00 91.50 164 ARG A O 1
ATOM 1211 N N . GLU A 1 165 ? -20.294 -7.043 7.874 1.00 91.44 165 GLU A N 1
ATOM 1212 C CA . GLU A 1 165 ? -20.853 -5.880 7.174 1.00 91.44 165 GLU A CA 1
ATOM 1213 C C . GLU A 1 165 ? -19.850 -4.724 7.095 1.00 91.44 165 GLU A C 1
ATOM 1215 O O . GLU A 1 165 ? -19.583 -4.220 6.004 1.00 91.44 165 GLU A O 1
ATOM 1220 N N . LEU A 1 166 ? -19.248 -4.347 8.229 1.00 94.44 166 LEU A N 1
ATOM 1221 C CA . LEU A 1 166 ? -18.268 -3.264 8.266 1.00 94.44 166 LEU A CA 1
ATOM 1222 C C . LEU A 1 166 ? -16.963 -3.658 7.562 1.00 94.44 166 LEU A C 1
ATOM 1224 O O . LEU A 1 166 ? -16.372 -2.829 6.878 1.00 94.44 166 LEU A O 1
ATOM 1228 N N . TYR A 1 167 ? -16.558 -4.929 7.656 1.00 93.38 167 TYR A N 1
ATOM 1229 C CA . TYR A 1 167 ? -15.421 -5.463 6.903 1.00 93.38 167 TYR A CA 1
ATOM 1230 C C . TYR A 1 167 ? -15.614 -5.320 5.390 1.00 93.38 167 TYR A C 1
ATOM 1232 O O . TYR A 1 167 ? -14.779 -4.734 4.707 1.00 93.38 167 TYR A O 1
ATOM 1240 N N . TYR A 1 168 ? -16.753 -5.767 4.860 1.00 89.44 168 TYR A N 1
ATOM 1241 C CA . TYR A 1 168 ? -17.059 -5.609 3.440 1.00 89.44 168 TYR A CA 1
ATOM 1242 C C . TYR A 1 168 ? -17.214 -4.142 3.027 1.00 89.44 168 TYR A C 1
ATOM 1244 O O . TYR A 1 168 ? -16.820 -3.782 1.919 1.00 89.44 168 TYR A O 1
ATOM 1252 N N . LYS A 1 169 ? -17.742 -3.284 3.910 1.00 90.62 169 LYS A N 1
ATOM 1253 C CA . LYS A 1 169 ? -17.772 -1.830 3.690 1.00 90.62 169 LYS A CA 1
ATOM 1254 C C . LYS A 1 169 ? -16.354 -1.261 3.549 1.00 90.62 169 LYS A C 1
ATOM 1256 O O . LYS A 1 169 ? -16.124 -0.454 2.653 1.00 90.62 169 LYS A O 1
ATOM 1261 N N . ALA A 1 170 ? -15.408 -1.706 4.378 1.00 93.25 170 ALA A N 1
ATOM 1262 C CA . ALA A 1 170 ? -14.004 -1.318 4.269 1.00 93.25 170 ALA A CA 1
ATOM 1263 C C . ALA A 1 170 ? -13.378 -1.807 2.952 1.00 93.25 170 ALA A C 1
ATOM 1265 O O . ALA A 1 170 ? -12.747 -1.010 2.259 1.00 93.25 170 ALA A O 1
ATOM 1266 N N . LEU A 1 171 ? -13.612 -3.068 2.558 1.00 89.69 171 LEU A N 1
ATOM 1267 C CA . LEU A 1 171 ? -13.110 -3.620 1.289 1.00 89.69 171 LEU A CA 1
ATOM 1268 C C . LEU A 1 171 ? -13.650 -2.866 0.060 1.00 89.69 171 LEU A C 1
ATOM 1270 O O . LEU A 1 171 ? -12.884 -2.518 -0.836 1.00 89.69 171 LEU A O 1
ATOM 1274 N N . ASP A 1 172 ? -14.948 -2.553 0.037 1.00 86.38 172 ASP A N 1
ATOM 1275 C CA . ASP A 1 172 ? -15.581 -1.727 -1.006 1.00 86.38 172 ASP A CA 1
ATOM 1276 C C . ASP A 1 172 ? -14.975 -0.308 -1.063 1.00 86.38 172 ASP A C 1
ATOM 1278 O O . ASP A 1 172 ? -14.818 0.289 -2.131 1.00 86.38 172 ASP A O 1
ATOM 1282 N N . GLY A 1 173 ? -14.567 0.221 0.095 1.00 89.56 173 GLY A N 1
ATOM 1283 C CA . GLY A 1 173 ? -13.926 1.524 0.242 1.00 89.56 173 GLY A CA 1
ATOM 1284 C C . GLY A 1 173 ? -12.486 1.608 -0.276 1.00 89.56 173 GLY A C 1
ATOM 1285 O O . GLY A 1 173 ? -12.047 2.709 -0.605 1.00 89.56 173 GLY A O 1
ATOM 1286 N N . ILE A 1 174 ? -11.757 0.491 -0.414 1.00 89.38 174 ILE A N 1
ATOM 1287 C CA . ILE A 1 174 ? -10.322 0.472 -0.781 1.00 89.38 174 ILE A CA 1
ATOM 1288 C C . ILE A 1 174 ? -10.034 1.245 -2.075 1.00 89.38 174 ILE A C 1
ATOM 1290 O O . ILE A 1 174 ? -9.028 1.941 -2.186 1.00 89.38 174 ILE A O 1
ATOM 1294 N N . ARG A 1 175 ? -10.935 1.187 -3.058 1.00 87.69 175 ARG A N 1
ATOM 1295 C CA . ARG A 1 175 ? -10.769 1.917 -4.326 1.00 87.69 175 ARG A CA 1
ATOM 1296 C C . ARG A 1 175 ? -10.640 3.422 -4.108 1.00 87.69 175 ARG A C 1
ATOM 1298 O O . ARG A 1 175 ? -9.782 4.064 -4.710 1.00 87.69 175 ARG A O 1
ATOM 1305 N N . HIS A 1 176 ? -11.464 3.955 -3.208 1.00 90.94 176 HIS A N 1
ATOM 1306 C CA . HIS A 1 176 ? -11.446 5.364 -2.831 1.00 90.94 176 HIS A CA 1
ATOM 1307 C C . HIS A 1 176 ? -10.161 5.729 -2.086 1.00 90.94 176 HIS A C 1
ATOM 1309 O O . HIS A 1 176 ? -9.676 6.846 -2.225 1.00 90.94 176 HIS A O 1
ATOM 1315 N N . VAL A 1 177 ? -9.568 4.788 -1.342 1.00 94.81 177 VAL A N 1
ATOM 1316 C CA . VAL A 1 177 ? -8.260 4.992 -0.705 1.00 94.81 177 VAL A CA 1
ATOM 1317 C C . VAL A 1 177 ? -7.205 5.325 -1.752 1.00 94.81 177 VAL A C 1
ATOM 1319 O O . VAL A 1 177 ? -6.563 6.371 -1.693 1.00 94.81 177 VAL A O 1
ATOM 1322 N N . TYR A 1 178 ? -7.042 4.464 -2.752 1.00 92.88 178 TYR A N 1
ATOM 1323 C CA . TYR A 1 178 ? -5.984 4.656 -3.740 1.00 92.88 178 TYR A CA 1
ATOM 1324 C C . TYR A 1 178 ? -6.262 5.820 -4.698 1.00 92.88 178 TYR A C 1
ATOM 1326 O O . TYR A 1 178 ? -5.317 6.490 -5.112 1.00 92.88 178 TYR A O 1
ATOM 1334 N N . SER A 1 179 ? -7.532 6.109 -5.013 1.00 90.38 179 SER A N 1
ATOM 1335 C CA . SER A 1 179 ? -7.886 7.271 -5.841 1.00 90.38 179 SER A CA 1
ATOM 1336 C C . SER A 1 179 ? -7.724 8.608 -5.119 1.00 90.38 179 SER A C 1
ATOM 1338 O O . SER A 1 179 ? -7.398 9.613 -5.754 1.00 90.38 179 SER A O 1
ATOM 1340 N N . ASN A 1 180 ? -7.965 8.640 -3.804 1.00 93.50 180 ASN A N 1
ATOM 1341 C CA . ASN A 1 180 ? -7.952 9.884 -3.036 1.00 93.50 180 ASN A CA 1
ATOM 1342 C C . ASN A 1 180 ? -6.584 10.179 -2.425 1.00 93.50 180 ASN A C 1
ATOM 1344 O O . ASN A 1 180 ? -6.300 11.351 -2.173 1.00 93.50 180 ASN A O 1
ATOM 1348 N N . ALA A 1 181 ? -5.743 9.166 -2.207 1.00 94.88 181 ALA A N 1
ATOM 1349 C CA . ALA A 1 181 ? -4.378 9.348 -1.731 1.00 94.88 181 ALA A CA 1
ATOM 1350 C C . ALA A 1 181 ? -3.603 10.341 -2.611 1.00 94.88 181 ALA A C 1
ATOM 1352 O O . ALA A 1 181 ? -3.715 10.344 -3.839 1.00 94.88 181 ALA A O 1
ATOM 1353 N N . GLN A 1 182 ? -2.778 11.177 -1.982 1.00 93.56 182 GLN A N 1
ATOM 1354 C CA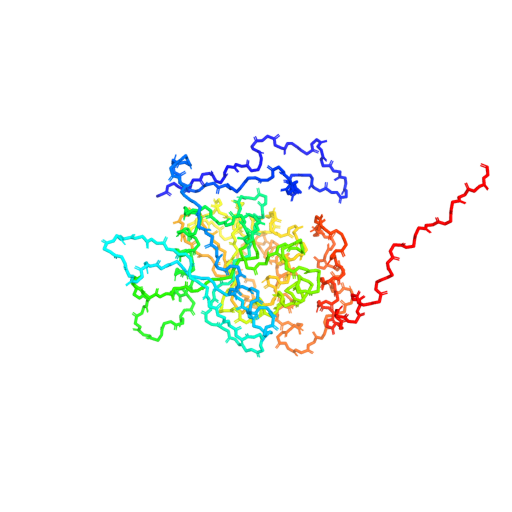 . GLN A 1 182 ? -1.860 12.070 -2.691 1.00 93.56 182 GLN A CA 1
ATOM 1355 C C . GLN A 1 182 ? -0.924 11.273 -3.601 1.00 93.56 182 GLN A C 1
ATOM 1357 O O . GLN A 1 182 ? -0.680 11.655 -4.744 1.00 93.56 182 GLN A O 1
ATOM 1362 N N . ALA A 1 183 ? -0.415 10.163 -3.078 1.00 94.31 183 ALA A N 1
ATOM 1363 C CA . ALA A 1 183 ? 0.443 9.240 -3.785 1.00 94.31 183 ALA A CA 1
ATOM 1364 C C . ALA A 1 183 ? 0.229 7.827 -3.247 1.00 94.31 183 ALA A C 1
ATOM 1366 O O . ALA A 1 183 ? -0.115 7.630 -2.080 1.00 94.31 183 ALA A O 1
ATOM 1367 N N . VAL A 1 184 ? 0.479 6.845 -4.103 1.00 95.50 184 VAL A N 1
ATOM 1368 C CA . VAL A 1 184 ? 0.567 5.440 -3.725 1.00 95.50 184 VAL A CA 1
ATOM 1369 C C . VAL A 1 184 ? 2.026 5.029 -3.810 1.00 95.50 184 VAL A C 1
ATOM 1371 O O . VAL A 1 184 ? 2.635 5.121 -4.878 1.00 95.50 184 VAL A O 1
ATOM 1374 N N . ILE A 1 185 ? 2.590 4.591 -2.686 1.00 96.88 185 ILE A N 1
ATOM 1375 C CA . ILE A 1 185 ? 3.953 4.072 -2.632 1.00 96.88 185 ILE A CA 1
ATOM 1376 C C . ILE A 1 185 ? 3.944 2.546 -2.677 1.00 96.88 185 ILE A C 1
ATOM 1378 O O . ILE A 1 185 ? 3.333 1.891 -1.837 1.00 96.88 185 ILE A O 1
ATOM 1382 N N . VAL A 1 186 ? 4.651 1.981 -3.651 1.00 96.00 186 VAL A N 1
ATOM 1383 C CA . VAL A 1 186 ? 4.849 0.545 -3.812 1.00 96.00 186 VAL A CA 1
ATOM 1384 C C . VAL A 1 186 ? 6.076 0.106 -3.023 1.00 96.00 186 VAL A C 1
ATOM 1386 O O . VAL A 1 186 ? 7.188 0.589 -3.261 1.00 96.00 186 VAL A O 1
ATOM 1389 N N . VAL A 1 187 ? 5.870 -0.838 -2.106 1.00 94.69 187 VAL A N 1
ATOM 1390 C CA . VAL A 1 187 ? 6.919 -1.472 -1.301 1.00 94.69 187 VAL A CA 1
ATOM 1391 C C . VAL A 1 187 ? 6.997 -2.953 -1.670 1.00 94.69 187 VAL A C 1
ATOM 1393 O O . VAL A 1 187 ? 6.142 -3.748 -1.282 1.00 94.69 187 VAL A O 1
ATOM 1396 N N . ASP A 1 188 ? 8.039 -3.306 -2.421 1.00 93.81 188 ASP A N 1
ATOM 1397 C CA . ASP A 1 188 ? 8.279 -4.643 -2.980 1.00 93.81 188 ASP A CA 1
ATOM 1398 C C . ASP A 1 188 ? 9.772 -4.988 -2.858 1.00 93.81 188 ASP A C 1
ATOM 1400 O O . ASP A 1 188 ? 10.639 -4.148 -3.122 1.00 93.81 188 ASP A O 1
ATOM 1404 N N . GLU A 1 189 ? 10.086 -6.216 -2.442 1.00 90.88 189 GLU A N 1
ATOM 1405 C CA . GLU A 1 189 ? 11.459 -6.672 -2.214 1.00 90.88 189 GLU A CA 1
ATOM 1406 C C . GLU A 1 189 ? 12.301 -6.629 -3.499 1.00 90.88 189 GLU A C 1
ATOM 1408 O O . GLU A 1 189 ? 13.446 -6.178 -3.477 1.00 90.88 189 GLU A O 1
ATOM 1413 N N . THR A 1 190 ? 11.746 -7.059 -4.637 1.00 93.12 190 THR A N 1
ATOM 1414 C CA . THR A 1 190 ? 12.456 -7.116 -5.926 1.00 93.12 190 THR A CA 1
ATOM 1415 C C . THR A 1 190 ? 12.773 -5.718 -6.438 1.00 93.12 190 THR A C 1
ATOM 1417 O O . THR A 1 190 ? 13.882 -5.471 -6.925 1.00 93.12 190 THR A O 1
ATOM 1420 N N . VAL A 1 191 ? 11.826 -4.789 -6.297 1.00 94.00 191 VAL A N 1
ATOM 1421 C CA . VAL A 1 191 ? 12.033 -3.379 -6.644 1.00 94.00 191 VAL A CA 1
ATOM 1422 C C . VAL A 1 191 ? 13.058 -2.739 -5.709 1.00 94.00 191 VAL A C 1
ATOM 1424 O O . VAL A 1 191 ? 13.986 -2.087 -6.195 1.00 94.00 191 VAL A O 1
ATOM 1427 N N . GLY A 1 192 ? 12.979 -3.036 -4.408 1.00 93.81 192 GLY A N 1
ATOM 1428 C CA . GLY A 1 192 ? 13.919 -2.592 -3.377 1.00 93.81 192 GLY A CA 1
ATOM 1429 C C . GLY A 1 192 ? 15.364 -3.071 -3.572 1.00 93.81 192 GLY A C 1
ATOM 1430 O O . GLY A 1 192 ? 16.272 -2.547 -2.943 1.00 93.81 192 GLY A O 1
ATOM 1431 N N . ARG A 1 193 ? 15.639 -4.008 -4.491 1.00 93.62 193 ARG A N 1
ATOM 1432 C CA . ARG A 1 193 ? 17.020 -4.338 -4.918 1.00 93.62 193 ARG A CA 1
ATOM 1433 C C . ARG A 1 193 ? 17.635 -3.290 -5.848 1.00 93.62 193 ARG A C 1
ATOM 1435 O O . ARG A 1 193 ? 18.786 -3.434 -6.268 1.00 93.62 193 ARG A O 1
ATOM 1442 N N . SER A 1 194 ? 16.851 -2.300 -6.251 1.00 95.38 194 SER A N 1
ATOM 1443 C CA . SER A 1 194 ? 17.290 -1.156 -7.042 1.00 95.38 194 SER A CA 1
ATOM 1444 C C . SER A 1 194 ? 17.634 0.016 -6.138 1.00 95.38 194 SER A C 1
ATOM 1446 O O . SER A 1 194 ? 17.148 0.122 -5.021 1.00 95.38 194 SER A O 1
ATOM 1448 N N . THR A 1 195 ? 18.466 0.896 -6.659 1.00 95.50 195 THR A N 1
ATOM 1449 C CA . THR A 1 195 ? 18.909 2.159 -6.070 1.00 95.50 195 THR A CA 1
ATOM 1450 C C . THR A 1 195 ? 18.607 3.283 -7.053 1.00 95.50 195 THR A C 1
ATOM 1452 O O . THR A 1 195 ? 18.311 3.029 -8.224 1.00 95.50 195 THR A O 1
ATOM 1455 N N . THR A 1 196 ? 18.759 4.527 -6.621 1.00 92.00 196 THR A N 1
ATOM 1456 C CA . THR A 1 196 ? 18.686 5.718 -7.486 1.00 92.00 196 THR A CA 1
ATOM 1457 C C . THR A 1 196 ? 19.670 5.688 -8.663 1.00 92.00 196 THR A C 1
ATOM 1459 O O . THR A 1 196 ? 19.421 6.305 -9.695 1.00 92.00 196 THR A O 1
ATOM 1462 N N . SER A 1 197 ? 20.764 4.931 -8.543 1.00 93.25 197 SER A N 1
ATOM 1463 C CA . SER A 1 197 ? 21.771 4.719 -9.591 1.00 93.25 197 SER A CA 1
ATOM 1464 C C . SER A 1 197 ? 21.513 3.500 -10.488 1.00 93.25 197 SER A C 1
ATOM 1466 O O . SER A 1 197 ? 22.292 3.236 -11.406 1.00 93.25 197 SER A O 1
ATOM 1468 N N . THR A 1 198 ? 20.457 2.722 -10.233 1.00 92.00 198 THR A N 1
ATOM 1469 C CA . THR A 1 198 ? 20.138 1.536 -11.039 1.00 92.00 198 THR A CA 1
ATOM 1470 C C . THR A 1 198 ? 19.708 1.942 -12.453 1.00 92.00 198 THR A C 1
ATOM 1472 O O . THR A 1 198 ? 18.848 2.811 -12.586 1.00 92.00 198 THR A O 1
ATOM 1475 N N . PRO A 1 199 ? 20.230 1.291 -13.514 1.00 88.75 199 PRO A N 1
ATOM 1476 C CA . PRO A 1 199 ? 19.791 1.558 -14.880 1.00 88.75 199 PRO A CA 1
ATOM 1477 C C . PRO A 1 199 ? 18.278 1.392 -15.045 1.00 88.75 199 PRO A C 1
ATOM 1479 O O . PRO A 1 199 ? 17.697 0.404 -14.582 1.00 88.75 199 PRO A O 1
ATOM 1482 N N . THR A 1 200 ? 17.649 2.337 -15.742 1.00 82.31 200 THR A N 1
ATOM 1483 C CA . THR A 1 200 ? 16.194 2.405 -15.941 1.00 82.31 200 THR A CA 1
ATOM 1484 C C . THR A 1 200 ? 15.611 1.101 -16.492 1.00 82.31 200 THR A C 1
ATOM 1486 O O . THR A 1 200 ? 14.551 0.657 -16.055 1.00 82.31 200 THR A O 1
ATOM 1489 N N . GLU A 1 201 ? 16.316 0.437 -17.409 1.00 80.50 201 GLU A N 1
ATOM 1490 C CA . GLU A 1 201 ? 15.911 -0.844 -17.995 1.00 80.50 201 GLU A CA 1
ATOM 1491 C C . GLU A 1 201 ? 15.769 -1.942 -16.949 1.00 80.50 201 GLU A C 1
ATOM 1493 O O . GLU A 1 201 ? 14.786 -2.687 -16.935 1.00 80.50 201 GLU A O 1
ATOM 1498 N N . LEU A 1 202 ? 16.760 -2.030 -16.063 1.00 86.94 202 LEU A N 1
ATOM 1499 C CA . LEU A 1 202 ? 16.787 -3.021 -15.003 1.00 86.94 202 LEU A CA 1
ATOM 1500 C C . LEU A 1 202 ? 15.721 -2.713 -13.952 1.00 86.94 202 LEU A C 1
ATOM 1502 O O . LEU A 1 202 ? 15.071 -3.636 -13.462 1.00 86.94 202 LEU A O 1
ATOM 1506 N N . LEU A 1 203 ? 15.500 -1.434 -13.644 1.00 88.56 203 LEU A N 1
ATOM 1507 C CA . LEU A 1 203 ? 14.430 -1.010 -12.747 1.00 88.56 203 LEU A CA 1
ATOM 1508 C C . LEU A 1 203 ? 13.051 -1.389 -13.305 1.00 88.56 203 LEU A C 1
ATOM 1510 O O . LEU A 1 203 ? 12.266 -2.024 -12.605 1.00 88.56 203 LEU A O 1
ATOM 1514 N N . TYR A 1 204 ? 12.767 -1.090 -14.576 1.00 86.69 204 TYR A N 1
ATOM 1515 C CA . TYR A 1 204 ? 11.504 -1.490 -15.201 1.00 86.69 204 TYR A CA 1
ATOM 1516 C C . TYR A 1 204 ? 11.332 -3.004 -15.268 1.00 86.69 204 TYR A C 1
ATOM 1518 O O . TYR A 1 204 ? 10.225 -3.492 -15.048 1.00 86.69 204 TYR A O 1
ATOM 1526 N N . ALA A 1 205 ? 12.405 -3.755 -15.528 1.00 87.06 205 ALA A N 1
ATOM 1527 C CA . ALA A 1 205 ? 12.348 -5.212 -15.513 1.00 87.06 205 ALA A CA 1
ATOM 1528 C C . ALA A 1 205 ? 12.024 -5.736 -14.110 1.00 87.06 205 ALA A C 1
ATOM 1530 O O . ALA A 1 205 ? 11.174 -6.610 -13.967 1.00 87.06 205 ALA A O 1
ATOM 1531 N N . ARG A 1 206 ? 12.643 -5.166 -13.069 1.00 92.06 206 ARG A N 1
ATOM 1532 C CA . ARG A 1 206 ? 12.367 -5.519 -11.670 1.00 92.06 206 ARG A CA 1
ATOM 1533 C C . ARG A 1 206 ? 10.942 -5.192 -11.261 1.00 92.06 206 ARG A C 1
ATOM 1535 O O . ARG A 1 206 ? 10.328 -6.038 -10.632 1.00 92.06 206 ARG A O 1
ATOM 1542 N N . ILE A 1 207 ? 10.411 -4.035 -11.658 1.00 90.50 207 ILE A N 1
ATOM 1543 C CA . ILE A 1 207 ? 9.001 -3.686 -11.435 1.00 90.50 207 ILE A CA 1
ATOM 1544 C C . ILE A 1 207 ? 8.097 -4.693 -12.150 1.00 90.50 207 ILE A C 1
ATOM 1546 O O . ILE A 1 207 ? 7.213 -5.266 -11.531 1.00 90.50 207 ILE A O 1
ATOM 1550 N N . TYR A 1 208 ? 8.326 -4.952 -13.440 1.00 86.69 208 TYR A N 1
ATOM 1551 C CA . TYR A 1 208 ? 7.466 -5.838 -14.229 1.00 86.69 208 TYR A CA 1
ATOM 1552 C C . TYR A 1 208 ? 7.451 -7.287 -13.714 1.00 86.69 208 TYR A C 1
ATOM 1554 O O . TYR A 1 208 ? 6.418 -7.950 -13.772 1.00 86.69 208 TYR A O 1
ATOM 1562 N N . LEU A 1 209 ? 8.589 -7.775 -13.217 1.00 86.94 209 LEU A N 1
ATOM 1563 C CA . LEU A 1 209 ? 8.761 -9.144 -12.718 1.00 86.94 209 LEU A CA 1
ATOM 1564 C C . LEU A 1 209 ? 8.489 -9.287 -11.214 1.00 86.94 209 LEU A C 1
ATOM 1566 O O . LEU A 1 209 ? 8.625 -10.387 -10.675 1.00 86.94 209 LEU A O 1
ATOM 1570 N N . SER A 1 210 ? 8.141 -8.195 -10.538 1.00 89.94 210 SER A N 1
ATOM 1571 C CA . SER A 1 210 ? 7.983 -8.156 -9.091 1.00 89.94 210 SER A CA 1
ATOM 1572 C C . SER A 1 210 ? 6.773 -8.975 -8.618 1.00 89.94 210 SER A C 1
ATOM 1574 O O . SER A 1 210 ? 5.846 -9.256 -9.385 1.00 89.94 210 SER A O 1
ATOM 1576 N N . SER A 1 211 ? 6.766 -9.370 -7.343 1.00 87.50 211 SER A N 1
ATOM 1577 C CA . SER A 1 211 ? 5.625 -10.065 -6.732 1.00 87.50 211 SER A CA 1
ATOM 1578 C C . SER A 1 211 ? 4.395 -9.154 -6.681 1.00 87.50 211 SER A C 1
ATOM 1580 O O . SER A 1 211 ? 3.276 -9.625 -6.887 1.00 87.50 211 SER A O 1
ATOM 1582 N N . TRP A 1 212 ? 4.589 -7.843 -6.516 1.00 90.25 212 TRP A N 1
ATOM 1583 C CA . TRP A 1 212 ? 3.528 -6.844 -6.627 1.00 90.25 212 TRP A CA 1
ATOM 1584 C C . TRP A 1 212 ? 2.801 -6.894 -7.982 1.00 90.25 212 TRP A C 1
ATOM 1586 O O . TRP A 1 212 ? 1.573 -6.975 -8.016 1.00 90.25 212 TRP A O 1
ATOM 1596 N N . MET A 1 213 ? 3.517 -6.969 -9.111 1.00 87.31 213 MET A N 1
ATOM 1597 C CA . MET A 1 213 ? 2.883 -7.077 -10.439 1.00 87.31 213 MET A CA 1
ATOM 1598 C C . MET A 1 213 ? 2.077 -8.367 -10.648 1.00 87.31 213 MET A C 1
ATOM 1600 O O . MET A 1 213 ? 1.233 -8.419 -11.544 1.00 87.31 213 MET A O 1
ATOM 1604 N N . GLN A 1 214 ? 2.304 -9.387 -9.820 1.00 85.31 214 GLN A N 1
ATOM 1605 C CA . GLN A 1 214 ? 1.590 -10.663 -9.857 1.00 85.31 214 GLN A CA 1
ATOM 1606 C C . GLN A 1 214 ? 0.334 -10.668 -8.983 1.00 85.31 214 GLN A C 1
ATOM 1608 O O . GLN A 1 214 ? -0.357 -11.679 -8.948 1.00 85.31 214 GLN A O 1
ATOM 1613 N N . ARG A 1 215 ? 0.008 -9.588 -8.265 1.00 82.81 215 ARG A N 1
ATOM 1614 C CA . ARG A 1 215 ? -1.195 -9.518 -7.423 1.00 82.81 215 ARG A CA 1
ATOM 1615 C C . ARG A 1 215 ? -2.320 -8.801 -8.143 1.00 82.81 215 ARG A C 1
ATOM 1617 O O . ARG A 1 215 ? -2.093 -7.822 -8.853 1.00 82.81 215 ARG A O 1
ATOM 1624 N N . MET A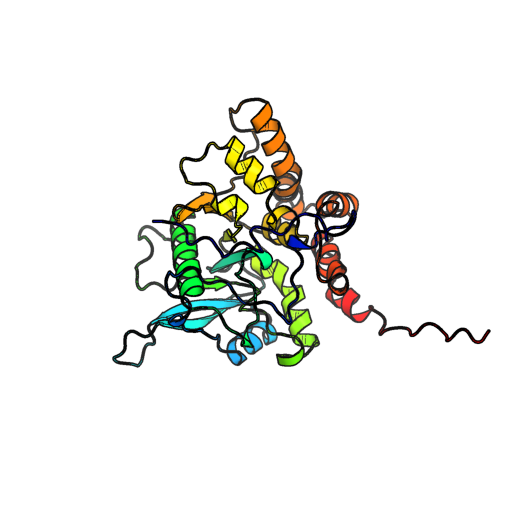 1 216 ? -3.539 -9.290 -7.956 1.00 82.88 216 MET A N 1
ATOM 1625 C CA . MET A 1 216 ? -4.730 -8.702 -8.568 1.00 82.88 216 MET A CA 1
ATOM 1626 C C . MET A 1 216 ? -4.983 -7.279 -8.059 1.00 82.88 216 MET A C 1
ATOM 1628 O O . MET A 1 216 ? -5.025 -6.345 -8.856 1.00 82.88 216 MET A O 1
ATOM 1632 N N . TRP A 1 217 ? -5.017 -7.109 -6.737 1.00 81.25 217 TRP A N 1
ATOM 1633 C CA . TRP A 1 217 ? -5.241 -5.832 -6.047 1.00 81.25 217 TRP A CA 1
ATOM 1634 C C . TRP A 1 217 ? -4.215 -4.747 -6.393 1.00 81.25 217 TRP A C 1
ATOM 1636 O O . TRP A 1 217 ? -4.572 -3.583 -6.568 1.00 81.25 217 TRP A O 1
ATOM 1646 N N . ALA A 1 218 ? -2.966 -5.152 -6.643 1.00 82.69 218 ALA A N 1
ATOM 1647 C CA . ALA A 1 218 ? -1.897 -4.263 -7.092 1.00 82.69 218 ALA A CA 1
ATOM 1648 C C . ALA A 1 218 ? -2.232 -3.516 -8.394 1.00 82.69 218 ALA A C 1
ATOM 1650 O O . ALA A 1 218 ? -1.702 -2.438 -8.650 1.00 82.69 218 ALA A O 1
ATOM 1651 N N . TYR A 1 219 ? -3.111 -4.061 -9.240 1.00 81.88 219 TYR A N 1
ATOM 1652 C CA . TYR A 1 219 ? -3.575 -3.343 -10.423 1.00 81.88 219 TYR A CA 1
ATOM 1653 C C . TYR A 1 219 ? -4.423 -2.123 -10.056 1.00 81.88 219 TYR A C 1
ATOM 1655 O O . TYR A 1 219 ? -4.220 -1.059 -10.634 1.00 81.88 219 TYR A O 1
ATOM 1663 N N . GLU A 1 220 ? -5.341 -2.248 -9.095 1.00 82.00 220 GLU A N 1
ATOM 1664 C CA . GLU A 1 220 ? -6.182 -1.126 -8.657 1.00 82.00 220 GLU A CA 1
ATOM 1665 C C . GLU A 1 220 ? -5.349 -0.064 -7.952 1.00 82.00 220 GLU A C 1
ATOM 1667 O O . GLU A 1 220 ? -5.442 1.115 -8.289 1.00 82.00 220 GLU A O 1
ATOM 1672 N N . GLU A 1 221 ? -4.470 -0.517 -7.057 1.00 86.19 221 GLU A N 1
ATOM 1673 C CA . GLU A 1 221 ? -3.443 0.286 -6.392 1.00 86.19 221 GLU A CA 1
ATOM 1674 C C . GLU A 1 221 ? -2.649 1.121 -7.397 1.00 86.19 221 GLU A C 1
ATOM 1676 O O . GLU A 1 221 ? -2.455 2.320 -7.213 1.00 86.19 221 GLU A O 1
ATOM 1681 N N . ALA A 1 222 ? -2.223 0.498 -8.497 1.00 83.69 222 ALA A N 1
ATOM 1682 C CA . ALA A 1 222 ? -1.463 1.167 -9.536 1.00 83.69 222 ALA A CA 1
ATOM 1683 C C . ALA A 1 222 ? -2.311 2.145 -10.342 1.00 83.69 222 ALA A C 1
ATOM 1685 O O . ALA A 1 222 ? -1.857 3.240 -10.641 1.00 83.69 222 ALA A O 1
ATOM 1686 N N . VAL A 1 223 ? -3.498 1.734 -10.783 1.00 81.81 223 VAL A N 1
ATOM 1687 C CA . VAL A 1 223 ? -4.240 2.457 -11.818 1.00 81.81 223 VAL A CA 1
ATOM 1688 C C . VAL A 1 223 ? -5.040 3.629 -11.256 1.00 81.81 223 VAL A C 1
ATOM 1690 O O . VAL A 1 223 ? -5.243 4.608 -11.972 1.00 81.81 223 VAL A O 1
ATOM 1693 N N . LEU A 1 224 ? -5.486 3.528 -10.000 1.00 86.00 224 LEU A N 1
ATOM 1694 C CA . LEU A 1 224 ? -6.253 4.568 -9.311 1.00 86.00 224 LEU A CA 1
ATOM 1695 C C . LEU A 1 224 ? -5.348 5.644 -8.705 1.00 86.00 224 LEU A C 1
ATOM 1697 O O . LEU A 1 224 ? -5.793 6.770 -8.511 1.00 86.00 224 LEU A O 1
ATOM 1701 N N . ALA A 1 225 ? -4.080 5.320 -8.451 1.00 88.06 225 ALA A N 1
ATOM 1702 C CA . ALA A 1 225 ? -3.119 6.247 -7.879 1.00 88.06 225 ALA A CA 1
ATOM 1703 C C . ALA A 1 225 ? -2.972 7.529 -8.713 1.00 88.06 225 ALA A C 1
ATOM 1705 O O . ALA A 1 225 ? -2.675 7.466 -9.913 1.00 88.06 225 ALA A O 1
ATOM 1706 N N . ARG A 1 226 ? -3.085 8.686 -8.051 1.00 87.00 226 ARG A N 1
ATOM 1707 C CA . ARG A 1 226 ? -2.786 10.006 -8.634 1.00 87.00 226 ARG A CA 1
ATOM 1708 C C . ARG A 1 226 ? -1.307 10.128 -8.997 1.00 87.00 226 ARG A C 1
ATOM 1710 O O . ARG A 1 226 ? -0.973 10.459 -10.127 1.00 87.00 226 ARG A O 1
ATOM 1717 N N . GLU A 1 227 ? -0.444 9.749 -8.061 1.00 89.69 227 GLU A N 1
ATOM 1718 C CA . GLU A 1 227 ? 0.997 9.574 -8.248 1.00 89.69 227 GLU A CA 1
ATOM 1719 C C . GLU A 1 227 ? 1.367 8.151 -7.817 1.00 89.69 227 GLU A C 1
ATOM 1721 O O . GLU A 1 227 ? 0.983 7.720 -6.732 1.00 89.69 227 GLU A O 1
ATOM 1726 N N . LEU A 1 228 ? 2.088 7.396 -8.655 1.00 91.94 228 LEU A N 1
ATOM 1727 C CA . LEU A 1 228 ? 2.614 6.074 -8.279 1.00 91.94 228 LEU A CA 1
ATOM 1728 C C . LEU A 1 228 ? 4.114 6.174 -8.066 1.00 91.94 228 LEU A C 1
ATOM 1730 O O . LEU A 1 228 ? 4.850 6.549 -8.977 1.00 91.94 228 LEU A O 1
ATOM 1734 N N . VAL A 1 229 ? 4.565 5.802 -6.878 1.00 94.62 229 VAL A N 1
ATOM 1735 C CA . VAL A 1 229 ? 5.962 5.899 -6.467 1.00 94.62 229 VAL A CA 1
ATOM 1736 C C . VAL A 1 229 ? 6.452 4.522 -6.056 1.00 94.62 229 VAL A C 1
ATOM 1738 O O . VAL A 1 229 ? 5.730 3.778 -5.412 1.00 94.62 229 VAL A O 1
ATOM 1741 N N . PHE A 1 230 ? 7.677 4.165 -6.411 1.00 95.31 230 PHE A N 1
ATOM 1742 C CA . PHE A 1 230 ? 8.305 2.909 -6.014 1.00 95.31 230 PHE A CA 1
ATOM 1743 C C . PHE A 1 230 ? 9.430 3.181 -5.015 1.00 95.31 230 PHE A C 1
ATOM 1745 O O . PHE A 1 230 ? 10.296 4.019 -5.279 1.00 95.31 230 PHE A O 1
ATOM 1752 N N . ALA A 1 231 ? 9.427 2.471 -3.885 1.00 96.06 231 ALA A N 1
ATOM 1753 C CA . ALA A 1 231 ? 10.499 2.543 -2.894 1.00 96.06 231 ALA A CA 1
ATOM 1754 C C . ALA A 1 231 ? 11.747 1.778 -3.372 1.00 96.06 231 ALA A C 1
ATOM 1756 O O . ALA A 1 231 ? 11.647 0.630 -3.811 1.00 96.06 231 ALA A O 1
ATOM 1757 N N . LEU A 1 232 ? 12.922 2.401 -3.261 1.00 95.75 232 LEU A N 1
ATOM 1758 C CA . LEU A 1 232 ? 14.217 1.818 -3.625 1.00 95.75 232 LEU A CA 1
ATOM 1759 C C . LEU A 1 232 ? 15.025 1.444 -2.368 1.00 95.75 232 LEU A C 1
ATOM 1761 O O . LEU A 1 232 ? 14.776 1.941 -1.268 1.00 95.75 232 LEU A O 1
ATOM 1765 N N . GLY A 1 233 ? 16.005 0.553 -2.521 1.00 91.31 233 GLY A N 1
ATOM 1766 C CA . GLY A 1 233 ? 16.787 -0.018 -1.419 1.00 91.31 233 GLY A CA 1
ATOM 1767 C C . GLY A 1 233 ? 17.746 0.947 -0.733 1.00 91.31 233 GLY A C 1
ATOM 1768 O O . GLY A 1 233 ? 18.135 0.719 0.409 1.00 91.31 233 GLY A O 1
ATOM 1769 N N . ASP A 1 234 ? 18.115 2.036 -1.403 1.00 89.94 234 ASP A N 1
ATOM 1770 C CA . ASP A 1 234 ? 18.945 3.113 -0.853 1.00 89.94 234 ASP A CA 1
ATOM 1771 C C . ASP A 1 234 ? 18.124 4.188 -0.121 1.00 89.94 234 ASP A C 1
ATOM 1773 O O . ASP A 1 234 ? 18.669 5.220 0.263 1.00 89.94 234 ASP A O 1
ATOM 1777 N N . GLY A 1 235 ? 16.820 3.957 0.078 1.00 86.75 235 GLY A N 1
ATOM 1778 C CA . GLY A 1 235 ? 15.889 4.952 0.614 1.00 86.75 235 GLY A CA 1
ATOM 1779 C C . GLY A 1 235 ? 15.434 5.978 -0.425 1.00 86.75 235 GLY A C 1
ATOM 1780 O O . GLY A 1 235 ? 14.626 6.845 -0.105 1.00 86.75 235 GLY A O 1
ATOM 1781 N N . GLY A 1 236 ? 15.923 5.874 -1.664 1.00 92.25 236 GLY A N 1
ATOM 1782 C CA . GLY A 1 236 ? 15.453 6.683 -2.773 1.00 92.25 236 GLY A CA 1
ATOM 1783 C C . GLY A 1 236 ? 14.057 6.287 -3.246 1.00 92.25 236 GLY A C 1
ATOM 1784 O O . GLY A 1 236 ? 13.512 5.236 -2.897 1.00 92.25 236 GLY A O 1
ATOM 1785 N N . LEU A 1 237 ? 13.491 7.140 -4.094 1.00 95.12 237 LEU A N 1
ATOM 1786 C CA . LEU A 1 237 ? 12.172 6.954 -4.681 1.00 95.12 237 LEU A CA 1
ATOM 1787 C C . LEU A 1 237 ? 12.258 6.997 -6.201 1.00 95.12 237 LEU A C 1
ATOM 1789 O O . LEU A 1 237 ? 12.973 7.818 -6.777 1.00 95.12 237 LEU A O 1
ATOM 1793 N N . PHE A 1 238 ? 11.469 6.151 -6.853 1.00 92.69 238 PHE A N 1
ATOM 1794 C CA . PHE A 1 238 ? 11.225 6.236 -8.284 1.00 92.69 238 PHE A CA 1
ATOM 1795 C C . PHE A 1 238 ? 9.767 6.612 -8.547 1.00 92.69 238 PHE A C 1
ATOM 1797 O O . PHE A 1 238 ? 8.862 5.794 -8.389 1.00 92.69 238 PHE A O 1
ATOM 1804 N N . VAL A 1 239 ? 9.534 7.860 -8.955 1.00 89.94 239 VAL A N 1
ATOM 1805 C CA . VAL A 1 239 ? 8.198 8.338 -9.333 1.00 89.94 239 VAL A CA 1
ATOM 1806 C C . VAL A 1 239 ? 7.875 7.834 -10.738 1.00 89.94 239 VAL A C 1
ATOM 1808 O O . VAL A 1 239 ? 8.490 8.247 -11.724 1.00 89.94 239 VAL A O 1
ATOM 1811 N N . PHE A 1 240 ? 6.899 6.936 -10.841 1.00 85.38 240 PHE A N 1
ATOM 1812 C CA . PHE A 1 240 ? 6.453 6.388 -12.113 1.00 85.38 240 PHE A CA 1
ATOM 1813 C C . PHE A 1 240 ? 5.571 7.401 -12.836 1.00 85.38 240 PHE A C 1
ATOM 1815 O O . PHE A 1 240 ? 4.346 7.411 -12.707 1.00 85.38 240 PHE A O 1
ATOM 1822 N N . ARG A 1 241 ? 6.214 8.251 -13.636 1.00 75.06 241 ARG A N 1
ATOM 1823 C CA . ARG A 1 241 ? 5.515 9.164 -14.534 1.00 75.06 241 ARG A CA 1
ATOM 1824 C C . ARG A 1 241 ? 5.209 8.479 -15.852 1.00 75.06 241 ARG A C 1
ATOM 1826 O O . ARG A 1 241 ? 6.085 7.964 -16.546 1.00 75.06 241 ARG A O 1
ATOM 1833 N N . VAL A 1 242 ? 3.936 8.516 -16.200 1.00 62.19 242 VAL A N 1
ATOM 1834 C CA . VAL A 1 242 ? 3.434 8.096 -17.499 1.00 62.19 242 VAL A CA 1
ATOM 1835 C C . VAL A 1 242 ? 3.911 9.112 -18.544 1.00 62.19 242 VAL A C 1
ATOM 1837 O O . VAL A 1 242 ? 3.465 10.255 -18.552 1.00 62.19 242 VAL A O 1
ATOM 1840 N N . GLN A 1 243 ? 4.824 8.699 -19.424 1.00 59.53 243 GLN A N 1
ATOM 1841 C CA . GLN A 1 243 ? 5.248 9.489 -20.582 1.00 59.53 243 GLN A CA 1
ATOM 1842 C C . GLN A 1 243 ? 4.593 8.929 -21.847 1.00 59.53 243 GLN A C 1
ATOM 1844 O O . GLN A 1 243 ? 4.607 7.724 -22.075 1.00 59.53 243 GLN A O 1
ATOM 1849 N N . SER A 1 244 ? 4.025 9.792 -22.688 1.00 54.78 244 SER A N 1
ATOM 1850 C CA . SER A 1 244 ? 3.394 9.401 -23.959 1.00 54.78 244 SER A CA 1
ATOM 1851 C C . SER A 1 244 ? 4.399 8.875 -24.990 1.00 54.78 244 SER A C 1
ATOM 1853 O O . SER A 1 244 ? 4.031 8.130 -25.899 1.00 54.78 244 SER A O 1
ATOM 1855 N N . THR A 1 245 ? 5.675 9.216 -24.827 1.00 57.56 245 THR A N 1
ATOM 1856 C CA . THR A 1 245 ? 6.790 8.700 -25.618 1.00 57.56 245 THR A CA 1
ATOM 1857 C C . THR A 1 245 ? 7.632 7.747 -24.775 1.00 57.56 245 THR A C 1
ATOM 1859 O O . THR A 1 245 ? 7.926 8.078 -23.624 1.00 57.56 245 THR A O 1
ATOM 1862 N N . PRO A 1 246 ? 8.065 6.594 -25.320 1.00 58.66 246 PRO A N 1
ATOM 1863 C CA . PRO A 1 246 ? 9.045 5.770 -24.632 1.00 58.66 246 PRO A CA 1
ATOM 1864 C C . PRO A 1 246 ? 10.299 6.615 -24.357 1.00 58.66 246 PRO A C 1
ATOM 1866 O O . PRO A 1 246 ? 10.657 7.441 -25.205 1.00 58.66 246 PRO A O 1
ATOM 1869 N N . PRO A 1 247 ? 10.967 6.428 -23.205 1.00 60.53 247 PRO A N 1
ATOM 1870 C CA . PRO A 1 247 ? 12.247 7.079 -22.960 1.00 60.53 247 PRO A CA 1
ATOM 1871 C C . PRO A 1 247 ? 13.211 6.757 -24.112 1.00 60.53 247 PRO A C 1
ATOM 1873 O O . PRO A 1 247 ? 13.056 5.728 -24.779 1.00 60.53 247 PRO A O 1
ATOM 1876 N N . ALA A 1 248 ? 14.168 7.653 -24.379 1.00 62.03 248 ALA A N 1
ATOM 1877 C CA . ALA A 1 248 ? 15.198 7.496 -25.412 1.00 62.03 248 ALA A CA 1
ATOM 1878 C C . ALA A 1 248 ? 16.164 6.358 -25.036 1.00 62.03 248 ALA A C 1
ATOM 1880 O O . ALA A 1 248 ? 17.327 6.570 -24.707 1.00 62.03 248 ALA A O 1
ATOM 1881 N N . SER A 1 249 ? 15.637 5.142 -25.014 1.00 61.34 249 SER A N 1
ATOM 1882 C CA . SER A 1 249 ? 16.254 3.951 -24.467 1.00 61.34 249 SER A CA 1
ATOM 1883 C C . SER A 1 249 ? 16.464 2.922 -25.582 1.00 61.34 249 SER A C 1
ATOM 1885 O O . SER A 1 249 ? 15.733 2.927 -26.580 1.00 61.34 249 SER A O 1
ATOM 1887 N N . PRO A 1 250 ? 17.432 2.002 -25.427 1.00 66.00 250 PRO A N 1
ATOM 1888 C CA . PRO A 1 250 ? 17.623 0.881 -26.345 1.00 66.00 250 PRO A CA 1
ATOM 1889 C C . PRO A 1 250 ? 16.318 0.099 -26.584 1.00 66.00 250 PRO A C 1
ATOM 1891 O O . PRO A 1 250 ? 15.465 0.015 -25.703 1.00 66.00 250 PRO A O 1
ATOM 1894 N N . MET A 1 251 ? 16.146 -0.533 -27.753 1.00 65.44 251 MET A N 1
ATOM 1895 C CA . MET A 1 251 ? 14.894 -1.242 -28.094 1.00 65.44 251 MET A CA 1
ATOM 1896 C C . MET A 1 251 ? 14.440 -2.268 -27.038 1.00 65.44 251 MET A C 1
ATOM 1898 O O . MET A 1 251 ? 13.241 -2.447 -26.831 1.00 65.44 251 MET A O 1
ATOM 1902 N N . THR A 1 252 ? 15.371 -2.921 -26.340 1.00 65.44 252 THR A N 1
ATOM 1903 C CA . THR A 1 252 ? 15.073 -3.879 -25.261 1.00 65.44 252 THR A CA 1
ATOM 1904 C C . THR A 1 252 ? 14.384 -3.218 -24.064 1.00 65.44 252 THR A C 1
ATOM 1906 O O . THR A 1 252 ? 13.398 -3.749 -23.552 1.00 65.44 252 THR A O 1
ATOM 1909 N N . ALA A 1 253 ? 14.826 -2.019 -23.680 1.00 65.94 253 ALA A N 1
ATOM 1910 C CA . ALA A 1 253 ? 14.182 -1.174 -22.677 1.00 65.94 253 ALA A CA 1
ATOM 1911 C C . ALA A 1 253 ? 12.745 -0.834 -23.065 1.00 65.94 253 ALA A C 1
ATOM 1913 O O . ALA A 1 253 ? 11.827 -0.901 -22.247 1.00 65.94 253 ALA A O 1
ATOM 1914 N N . ALA A 1 254 ? 12.549 -0.502 -24.344 1.00 68.31 254 ALA A N 1
ATOM 1915 C CA . ALA A 1 254 ? 11.255 -0.117 -24.874 1.00 68.31 254 ALA A CA 1
ATOM 1916 C C . ALA A 1 254 ? 10.246 -1.273 -24.809 1.00 68.31 254 ALA A C 1
ATOM 1918 O O . ALA A 1 254 ? 9.063 -1.019 -24.606 1.00 68.31 254 ALA A O 1
ATOM 1919 N N . VAL A 1 255 ? 10.675 -2.535 -24.928 1.00 70.25 255 VAL A N 1
ATOM 1920 C CA . VAL A 1 255 ? 9.786 -3.704 -24.775 1.00 70.25 255 VAL A CA 1
ATOM 1921 C C . VAL A 1 255 ? 9.290 -3.840 -23.338 1.00 70.25 255 VAL A C 1
ATOM 1923 O O . VAL A 1 255 ? 8.086 -3.992 -23.118 1.00 70.25 255 VAL A O 1
ATOM 1926 N N . VAL A 1 256 ? 10.194 -3.754 -22.359 1.00 72.06 256 VAL A N 1
ATOM 1927 C CA . VAL A 1 256 ? 9.831 -3.839 -20.936 1.00 72.06 256 VAL A CA 1
ATOM 1928 C C . VAL A 1 256 ? 8.955 -2.651 -20.546 1.00 72.06 256 VAL A C 1
ATOM 1930 O O . VAL A 1 256 ? 7.900 -2.836 -19.943 1.00 72.06 256 VAL A O 1
ATOM 1933 N N . TRP A 1 257 ? 9.318 -1.446 -20.989 1.00 73.38 257 TRP A N 1
ATOM 1934 C CA . TRP A 1 257 ? 8.529 -0.236 -20.776 1.00 73.38 257 TRP A CA 1
ATOM 1935 C C . TRP A 1 257 ? 7.140 -0.328 -21.413 1.00 73.38 257 TRP A C 1
ATOM 1937 O O . TRP A 1 257 ? 6.151 -0.024 -20.757 1.00 73.38 257 TRP A O 1
ATOM 1947 N N . ARG A 1 258 ? 7.022 -0.807 -22.660 1.00 72.25 258 ARG A N 1
ATOM 1948 C CA . ARG A 1 258 ? 5.720 -1.013 -23.323 1.00 72.25 258 ARG A CA 1
ATOM 1949 C C . ARG A 1 258 ? 4.884 -2.070 -22.611 1.00 72.25 258 ARG A C 1
ATOM 1951 O O . ARG A 1 258 ? 3.669 -1.920 -22.538 1.00 72.25 258 ARG A O 1
ATOM 1958 N N . SER A 1 259 ? 5.513 -3.118 -22.086 1.00 74.19 259 SER A N 1
ATOM 1959 C CA . SER A 1 259 ? 4.825 -4.179 -21.342 1.00 74.19 259 SER A CA 1
ATOM 1960 C C . SER A 1 259 ? 4.284 -3.649 -20.018 1.00 74.19 259 SER A C 1
ATOM 1962 O O . SER A 1 259 ? 3.097 -3.802 -19.740 1.00 74.19 259 SER A O 1
ATOM 1964 N N . LEU A 1 260 ? 5.114 -2.933 -19.254 1.00 76.12 260 LEU A N 1
ATOM 1965 C CA . LEU A 1 260 ? 4.695 -2.228 -18.044 1.00 76.12 260 LEU A CA 1
ATOM 1966 C C . LEU A 1 260 ? 3.619 -1.179 -18.361 1.00 76.12 260 LEU A C 1
ATOM 1968 O O . LEU A 1 260 ? 2.605 -1.084 -17.675 1.00 76.12 260 LEU A O 1
ATOM 1972 N N . GLY A 1 261 ? 3.777 -0.454 -19.466 1.00 72.19 261 GLY A N 1
ATOM 1973 C CA . GLY A 1 261 ? 2.827 0.544 -19.929 1.00 72.19 261 GLY A CA 1
ATOM 1974 C C . GLY A 1 261 ? 1.471 -0.050 -20.334 1.00 72.19 261 GLY A C 1
ATOM 1975 O O . GLY A 1 261 ? 0.418 0.493 -20.004 1.00 72.19 261 GLY A O 1
ATOM 1976 N N . ALA A 1 262 ? 1.445 -1.215 -20.972 1.00 69.94 262 ALA A N 1
ATOM 1977 C CA . ALA A 1 262 ? 0.193 -1.901 -21.279 1.00 69.94 262 ALA A CA 1
ATOM 1978 C C . ALA A 1 262 ? -0.566 -2.336 -20.013 1.00 69.94 262 ALA A C 1
ATOM 1980 O O . ALA A 1 262 ? -1.793 -2.407 -20.050 1.00 69.94 262 ALA A O 1
ATOM 1981 N N . GLN A 1 263 ? 0.153 -2.617 -18.920 1.00 73.12 263 GLN A N 1
ATOM 1982 C CA . GLN A 1 263 ? -0.420 -3.086 -17.656 1.00 73.12 263 GLN A CA 1
ATOM 1983 C C . GLN A 1 263 ? -0.735 -1.965 -16.658 1.00 73.12 263 GLN A C 1
ATOM 1985 O O . GLN A 1 263 ? -1.584 -2.164 -15.805 1.00 73.12 263 GLN A O 1
ATOM 1990 N N . VAL A 1 264 ? -0.063 -0.813 -16.731 1.00 71.88 264 VAL A N 1
ATOM 1991 C CA . VAL A 1 264 ? -0.221 0.280 -15.751 1.00 71.88 264 VAL A CA 1
ATOM 1992 C C . VAL A 1 264 ? -0.537 1.622 -16.426 1.00 71.88 264 VAL A C 1
ATOM 1994 O O . VAL A 1 264 ? -1.372 2.372 -15.938 1.00 71.88 264 VAL A O 1
ATOM 1997 N N . HIS A 1 265 ? 0.067 1.936 -17.576 1.00 64.00 265 HIS A N 1
ATOM 1998 C CA . HIS A 1 265 ? -0.074 3.237 -18.257 1.00 64.00 265 HIS A CA 1
ATOM 1999 C C . HIS A 1 265 ? -1.373 3.374 -19.065 1.00 64.00 265 HIS A C 1
ATOM 2001 O O . HIS A 1 265 ? -2.060 4.387 -18.958 1.00 64.00 265 HIS A O 1
ATOM 2007 N N . ARG A 1 266 ? -1.719 2.412 -19.934 1.00 60.81 266 ARG A N 1
ATOM 2008 C CA . ARG A 1 266 ? -2.884 2.537 -20.840 1.00 60.81 266 ARG A CA 1
ATOM 2009 C C . ARG A 1 266 ? -4.208 2.783 -20.092 1.00 60.81 266 ARG A C 1
ATOM 2011 O O . ARG A 1 266 ? -4.942 3.668 -20.529 1.00 60.81 266 ARG A O 1
ATOM 2018 N N . PRO A 1 267 ? -4.520 2.083 -18.986 1.00 59.59 267 PRO A N 1
ATOM 2019 C CA . PRO A 1 267 ? -5.773 2.331 -18.285 1.00 59.59 267 PRO A CA 1
ATOM 2020 C C . PRO A 1 267 ? -5.767 3.638 -17.466 1.00 59.59 267 PRO A C 1
ATOM 2022 O O . PRO A 1 267 ? -6.835 4.212 -17.261 1.00 59.59 267 PRO A O 1
ATOM 2025 N N . ARG A 1 268 ? -4.589 4.172 -17.098 1.00 62.78 268 ARG A N 1
ATOM 2026 C CA . ARG A 1 268 ? -4.441 5.505 -16.477 1.00 62.78 268 ARG A CA 1
ATOM 2027 C C . ARG A 1 268 ? -4.722 6.655 -17.443 1.00 62.78 268 ARG A C 1
ATOM 2029 O O . ARG A 1 268 ? -5.447 7.578 -17.096 1.00 62.78 268 ARG A O 1
ATOM 2036 N N . VAL A 1 269 ? -4.173 6.587 -18.659 1.00 51.38 269 VAL A N 1
ATOM 2037 C CA . VAL A 1 269 ? -4.253 7.680 -19.653 1.00 51.38 269 VAL A CA 1
ATOM 2038 C C . VAL A 1 269 ? -5.552 7.664 -20.458 1.00 51.38 269 VAL A C 1
ATOM 2040 O O . VAL A 1 269 ? -6.018 8.718 -20.872 1.00 51.38 269 VAL A O 1
ATOM 2043 N N . GLY A 1 270 ? -6.131 6.484 -20.709 1.00 46.41 270 GLY A N 1
ATOM 2044 C CA . GLY A 1 270 ? -7.249 6.337 -21.650 1.00 46.41 270 GLY A CA 1
ATOM 2045 C C . GLY A 1 270 ? -8.536 5.736 -21.088 1.00 46.41 270 GLY A C 1
ATOM 2046 O O . GLY A 1 270 ? -9.513 5.694 -21.822 1.00 46.41 270 GLY A O 1
ATOM 2047 N N . GLY A 1 271 ? -8.550 5.252 -19.842 1.00 46.28 271 GLY A N 1
ATOM 2048 C CA . GLY A 1 271 ? -9.720 4.612 -19.226 1.00 46.28 271 GLY A CA 1
ATOM 2049 C C . GLY A 1 271 ? -10.297 5.453 -18.094 1.00 46.28 271 GLY A C 1
ATOM 2050 O O . GLY A 1 271 ? -11.308 6.129 -18.240 1.00 46.28 271 GLY A O 1
ATOM 2051 N N . LEU A 1 272 ? -9.602 5.485 -16.960 1.00 48.34 272 LEU A N 1
ATOM 2052 C CA . LEU A 1 272 ? -10.174 6.016 -15.717 1.00 48.34 272 LEU A CA 1
ATOM 2053 C C . LEU A 1 272 ? -10.007 7.532 -15.539 1.00 48.34 272 LEU A C 1
ATOM 2055 O O . LEU A 1 272 ? -10.833 8.148 -14.877 1.00 48.34 272 LEU A O 1
ATOM 2059 N N . GLY A 1 273 ? -8.995 8.148 -16.163 1.00 42.62 273 GLY A N 1
ATOM 2060 C CA . GLY A 1 273 ? -8.799 9.607 -16.138 1.00 42.62 273 GLY A CA 1
ATOM 2061 C C . GLY A 1 273 ? -9.598 10.384 -17.195 1.00 42.62 273 GLY A C 1
ATOM 2062 O O . GLY A 1 273 ? -9.744 11.596 -17.079 1.00 42.62 273 GLY A O 1
ATOM 2063 N N . GLY A 1 274 ? -10.118 9.697 -18.221 1.00 43.97 274 GLY A N 1
ATOM 2064 C CA . GLY A 1 274 ? -10.844 10.294 -19.354 1.00 43.97 274 GLY A CA 1
ATOM 2065 C C . GLY A 1 274 ? -12.330 9.928 -19.435 1.00 43.97 274 GLY A C 1
ATOM 2066 O O . GLY A 1 274 ? -12.971 10.245 -20.432 1.00 43.97 274 GLY A O 1
ATOM 2067 N N . GLY A 1 275 ? -12.874 9.232 -18.429 1.00 49.25 275 GLY A N 1
ATOM 2068 C CA . GLY A 1 275 ? -14.286 8.827 -18.385 1.00 49.25 275 GLY A CA 1
ATOM 2069 C C . GLY A 1 275 ? -14.656 7.606 -19.239 1.00 49.25 275 GLY A C 1
ATOM 2070 O O . GLY A 1 275 ? -15.841 7.318 -19.393 1.00 49.25 275 GLY A O 1
ATOM 2071 N N . ALA A 1 276 ? -13.685 6.869 -19.787 1.00 56.19 276 ALA A N 1
ATOM 2072 C CA . ALA A 1 276 ? -13.946 5.644 -20.538 1.00 56.19 276 ALA A CA 1
ATOM 2073 C C . ALA A 1 276 ? -14.003 4.430 -19.594 1.00 56.19 276 ALA A C 1
ATOM 2075 O O . ALA A 1 276 ? -13.017 4.036 -18.970 1.00 56.19 276 ALA A O 1
ATOM 2076 N N . GLN A 1 277 ? -15.179 3.814 -19.501 1.00 65.06 277 GLN A N 1
ATOM 2077 C CA . GLN A 1 277 ? -15.395 2.631 -18.674 1.00 65.06 277 GLN A CA 1
ATOM 2078 C C . GLN A 1 277 ? -14.548 1.456 -19.184 1.00 65.06 277 GLN A C 1
ATOM 2080 O O . GLN A 1 277 ? -14.523 1.166 -20.383 1.00 65.06 277 GLN A O 1
ATOM 2085 N N . LEU A 1 278 ? -13.840 0.775 -18.278 1.00 75.69 278 LEU A N 1
ATOM 2086 C CA . LEU A 1 278 ? -13.140 -0.460 -18.623 1.00 75.69 278 LEU A CA 1
ATOM 2087 C C . LEU A 1 278 ? -14.178 -1.541 -18.932 1.00 75.69 278 LEU A C 1
ATOM 2089 O O . LEU A 1 278 ? -15.100 -1.760 -18.151 1.00 75.69 278 LEU A O 1
ATOM 2093 N N . ASP A 1 279 ? -14.014 -2.232 -20.057 1.00 80.75 279 ASP A N 1
ATOM 2094 C CA . ASP A 1 279 ? -14.807 -3.422 -20.359 1.00 80.75 279 ASP A CA 1
ATOM 2095 C C . ASP A 1 279 ? -14.172 -4.695 -19.766 1.00 80.75 279 ASP A C 1
ATOM 2097 O O . ASP A 1 279 ? -13.032 -4.714 -19.285 1.00 80.75 279 ASP A O 1
ATOM 2101 N N . VAL A 1 280 ? -14.918 -5.797 -19.849 1.00 83.00 280 VAL A N 1
ATOM 2102 C CA . VAL A 1 280 ? -14.475 -7.120 -19.385 1.00 83.00 280 VAL A CA 1
ATOM 2103 C C . VAL A 1 280 ? -13.189 -7.571 -20.085 1.00 83.00 280 VAL A C 1
ATOM 2105 O O . VAL A 1 280 ? -12.351 -8.216 -19.462 1.00 83.00 280 VAL A O 1
ATOM 2108 N N . GLY A 1 281 ? -12.978 -7.210 -21.353 1.00 81.50 281 GLY A N 1
ATOM 2109 C CA . GLY A 1 281 ? -11.765 -7.554 -22.095 1.00 81.50 281 GLY A CA 1
ATOM 2110 C C . GLY A 1 281 ? -10.517 -6.839 -21.566 1.00 81.50 281 GLY A C 1
ATOM 2111 O O . GLY A 1 281 ? -9.435 -7.432 -21.527 1.00 81.50 281 GLY A O 1
ATOM 2112 N N . HIS A 1 282 ? -10.650 -5.587 -21.124 1.00 78.69 282 HIS A N 1
ATOM 2113 C CA . HIS A 1 282 ? -9.580 -4.848 -20.456 1.00 78.69 282 HIS A CA 1
ATOM 2114 C C . HIS A 1 282 ? -9.229 -5.481 -19.113 1.00 78.69 282 HIS A C 1
ATOM 2116 O O . HIS A 1 282 ? -8.051 -5.745 -18.863 1.00 78.69 282 HIS A O 1
ATOM 2122 N N . VAL A 1 283 ? -10.240 -5.766 -18.287 1.00 80.56 283 VAL A N 1
ATOM 2123 C CA . VAL A 1 283 ? -10.052 -6.370 -16.961 1.00 80.56 283 VAL A CA 1
ATOM 2124 C C . VAL A 1 283 ? -9.455 -7.775 -17.080 1.00 80.56 283 VAL A C 1
ATOM 2126 O O . VAL A 1 283 ? -8.425 -8.052 -16.471 1.00 80.56 283 VAL A O 1
ATOM 2129 N N . ALA A 1 284 ? -9.990 -8.623 -17.963 1.00 83.31 284 ALA A N 1
ATOM 2130 C CA . ALA A 1 284 ? -9.451 -9.959 -18.217 1.00 83.31 284 ALA A CA 1
ATOM 2131 C C . ALA A 1 284 ? -7.985 -9.914 -18.681 1.00 83.31 284 ALA A C 1
ATOM 2133 O O . ALA A 1 284 ? -7.154 -10.700 -18.226 1.00 83.31 284 ALA A O 1
ATOM 2134 N N . ARG A 1 285 ? -7.620 -8.961 -19.553 1.00 81.00 285 ARG A N 1
ATOM 2135 C CA . ARG A 1 285 ? -6.227 -8.793 -19.997 1.00 81.00 285 ARG A CA 1
ATOM 2136 C C . ARG A 1 285 ? -5.304 -8.325 -18.872 1.00 81.00 285 ARG A C 1
ATOM 2138 O O . ARG A 1 285 ? -4.147 -8.744 -18.857 1.00 81.00 285 ARG A O 1
ATOM 2145 N N . ALA A 1 286 ? -5.783 -7.452 -17.989 1.00 78.81 286 ALA A N 1
ATOM 2146 C CA . ALA A 1 286 ? -5.017 -6.954 -16.850 1.00 78.81 286 ALA A CA 1
ATOM 2147 C C . ALA A 1 286 ? -4.803 -8.037 -15.782 1.00 78.81 286 ALA A C 1
ATOM 2149 O O . ALA A 1 286 ? -3.744 -8.084 -15.157 1.00 78.81 286 ALA A O 1
ATOM 2150 N N . PHE A 1 287 ? -5.784 -8.926 -15.600 1.00 83.19 287 PHE A N 1
ATOM 2151 C CA . PHE A 1 287 ? -5.767 -9.958 -14.560 1.00 83.19 287 PHE A CA 1
ATOM 2152 C C . PHE A 1 287 ? -5.182 -11.300 -15.004 1.00 83.19 287 PHE A C 1
ATOM 2154 O O . PHE A 1 287 ? -4.831 -12.104 -14.153 1.00 83.19 287 PHE A O 1
ATOM 2161 N N . ARG A 1 288 ? -4.965 -11.529 -16.307 1.00 79.44 288 ARG A N 1
ATOM 2162 C CA . ARG A 1 288 ? -4.498 -12.818 -16.870 1.00 79.44 288 ARG A CA 1
ATOM 2163 C C . ARG A 1 288 ? -3.237 -13.440 -16.240 1.00 79.44 288 ARG A C 1
ATOM 2165 O O . ARG A 1 288 ? -3.000 -14.623 -16.443 1.00 79.44 288 ARG A O 1
ATOM 2172 N N . PHE A 1 289 ? -2.403 -12.653 -15.558 1.00 78.12 289 PHE A N 1
ATOM 2173 C CA . PHE A 1 289 ? -1.187 -13.122 -14.871 1.00 78.12 289 PHE A CA 1
ATOM 2174 C C . PHE A 1 289 ? -1.132 -12.680 -13.406 1.00 78.12 289 PHE A C 1
ATOM 2176 O O . PHE A 1 289 ? -0.069 -12.711 -12.786 1.00 78.12 289 PHE A O 1
ATOM 2183 N N . ARG A 1 290 ? -2.262 -12.211 -12.875 1.00 84.12 290 ARG A N 1
ATOM 2184 C CA . ARG A 1 290 ? -2.390 -11.758 -11.500 1.00 84.12 290 ARG A CA 1
ATOM 2185 C C . ARG A 1 290 ? -3.149 -12.804 -10.702 1.00 84.12 290 ARG A C 1
ATOM 2187 O O . ARG A 1 290 ? -4.132 -13.363 -11.169 1.00 84.12 290 ARG A O 1
ATOM 2194 N N . LEU A 1 291 ? -2.663 -13.058 -9.501 1.00 81.81 291 LEU A N 1
ATOM 2195 C CA . LEU A 1 291 ? -3.177 -14.042 -8.572 1.00 81.81 291 LEU A CA 1
ATOM 2196 C C . LEU A 1 291 ? -3.886 -13.334 -7.415 1.00 81.81 291 LEU A C 1
ATOM 2198 O O . LEU A 1 291 ? -3.554 -12.198 -7.050 1.00 81.81 291 LEU A O 1
ATOM 2202 N N . THR A 1 292 ? -4.840 -14.042 -6.820 1.00 79.94 292 THR A N 1
ATOM 2203 C CA . THR A 1 292 ? -5.457 -13.704 -5.537 1.00 79.94 292 THR A CA 1
ATOM 2204 C C . THR A 1 292 ? -5.302 -14.892 -4.592 1.00 79.94 292 THR A C 1
ATOM 2206 O O . THR A 1 292 ? -5.434 -16.044 -5.001 1.00 79.94 292 THR A O 1
ATOM 2209 N N . ASN A 1 293 ? -4.993 -14.614 -3.330 1.00 72.00 293 ASN A N 1
ATOM 2210 C CA . ASN A 1 293 ? -4.991 -15.597 -2.248 1.00 72.00 293 ASN A CA 1
ATOM 2211 C C . ASN A 1 293 ? -6.373 -15.739 -1.590 1.00 72.00 293 ASN A C 1
ATOM 2213 O O . ASN A 1 293 ? -6.581 -16.664 -0.810 1.00 72.00 293 ASN A O 1
ATOM 2217 N N . VAL A 1 294 ? -7.326 -14.867 -1.941 1.00 76.75 294 VAL A N 1
ATOM 2218 C CA . VAL A 1 294 ? -8.704 -14.897 -1.441 1.00 76.75 294 VAL A CA 1
ATOM 2219 C C . VAL A 1 294 ? -9.672 -14.930 -2.634 1.00 76.75 294 VAL A C 1
ATOM 2221 O O . VAL A 1 294 ? -10.222 -13.897 -3.020 1.00 76.75 294 VAL A O 1
ATOM 2224 N N . PRO A 1 295 ? -9.894 -16.102 -3.269 1.00 75.44 295 PRO A N 1
ATOM 2225 C CA . PRO A 1 295 ? -10.759 -16.214 -4.452 1.00 75.44 295 PRO A CA 1
ATOM 2226 C C . PRO A 1 295 ? -12.190 -15.727 -4.203 1.00 75.44 295 PRO A C 1
ATOM 2228 O O . PRO A 1 295 ? -12.827 -15.161 -5.085 1.00 75.44 295 PRO A O 1
ATOM 2231 N N . GLY A 1 296 ? -12.681 -15.887 -2.970 1.00 76.38 296 GLY A N 1
ATOM 2232 C CA . GLY A 1 296 ? -13.996 -15.400 -2.559 1.00 76.38 296 GLY A CA 1
ATOM 2233 C C . GLY A 1 296 ? -14.149 -13.879 -2.610 1.00 76.38 296 GLY A C 1
ATOM 2234 O O . GLY A 1 296 ? -15.276 -13.412 -2.571 1.00 76.38 296 GLY A O 1
ATOM 2235 N N . GLU A 1 297 ? -13.058 -13.118 -2.719 1.00 78.06 297 GLU A N 1
ATOM 2236 C CA . GLU A 1 297 ? -13.047 -11.651 -2.795 1.00 78.06 297 GLU A CA 1
ATOM 2237 C C . GLU A 1 297 ? -12.650 -11.133 -4.186 1.00 78.06 297 GLU A C 1
ATOM 2239 O O . GLU A 1 297 ? -12.718 -9.934 -4.437 1.00 78.06 297 GLU A O 1
ATOM 2244 N N . GLU A 1 298 ? -12.303 -12.023 -5.125 1.00 81.62 298 GLU A N 1
ATOM 2245 C CA . GLU A 1 298 ? -11.905 -11.678 -6.499 1.00 81.62 298 GLU A CA 1
ATOM 2246 C C . GLU A 1 298 ? -12.947 -10.788 -7.193 1.00 81.62 298 GLU A C 1
ATOM 2248 O O . GLU A 1 298 ? -12.620 -9.814 -7.881 1.00 81.62 298 GLU A O 1
ATOM 2253 N N . PHE A 1 299 ? -14.225 -11.098 -6.965 1.00 84.12 299 PHE A N 1
ATOM 2254 C CA . PHE A 1 299 ? -15.334 -10.376 -7.570 1.00 84.12 299 PHE A CA 1
ATOM 2255 C C . PHE A 1 299 ? -15.342 -8.891 -7.194 1.00 84.12 299 PHE A C 1
ATOM 2257 O O . PHE A 1 299 ? -15.755 -8.100 -8.032 1.00 84.12 299 PHE A O 1
ATOM 2264 N N . LEU A 1 300 ? -14.865 -8.514 -5.996 1.00 82.81 300 LEU A N 1
ATOM 2265 C CA . LEU A 1 300 ? -14.816 -7.122 -5.528 1.00 82.81 300 LEU A CA 1
ATOM 2266 C C . LEU A 1 300 ? -13.900 -6.280 -6.420 1.00 82.81 300 LEU A C 1
ATOM 2268 O O . LEU A 1 300 ? -14.239 -5.151 -6.780 1.00 82.81 300 LEU A O 1
ATOM 2272 N N . SER A 1 301 ? -12.763 -6.856 -6.816 1.00 81.50 301 SER A N 1
ATOM 2273 C CA . SER A 1 301 ? -11.813 -6.181 -7.691 1.00 81.50 301 SER A CA 1
ATOM 2274 C C . SER A 1 301 ? -12.337 -6.105 -9.131 1.00 81.50 301 SER A C 1
ATOM 2276 O O . SER A 1 301 ? -12.356 -5.042 -9.754 1.00 81.50 301 SER A O 1
ATOM 2278 N N . VAL A 1 302 ? -12.872 -7.210 -9.668 1.00 85.06 302 VAL A N 1
ATOM 2279 C CA . VAL A 1 302 ? -13.469 -7.212 -11.019 1.00 85.06 302 VAL A CA 1
ATOM 2280 C C . VAL A 1 302 ? -14.632 -6.220 -11.114 1.00 85.06 302 VAL A C 1
ATOM 2282 O O . VAL A 1 302 ? -14.664 -5.399 -12.033 1.00 85.06 302 VAL A O 1
ATOM 2285 N N . SER A 1 303 ? -15.583 -6.272 -10.176 1.00 84.19 303 SER A N 1
ATOM 2286 C CA . SER A 1 303 ? -16.768 -5.411 -10.191 1.00 84.19 303 SER A CA 1
ATOM 2287 C C . SER A 1 303 ? -16.398 -3.947 -10.017 1.00 84.19 303 SER A C 1
ATOM 2289 O O . SER A 1 303 ? -16.901 -3.105 -10.762 1.00 84.19 303 SER A O 1
ATOM 2291 N N . GLY A 1 304 ? -15.463 -3.657 -9.110 1.00 80.69 304 GLY A N 1
ATOM 2292 C CA . GLY A 1 304 ? -14.928 -2.321 -8.911 1.00 80.69 304 GLY A CA 1
ATOM 2293 C C . GLY A 1 304 ? -14.333 -1.749 -10.195 1.00 80.69 304 GLY A C 1
ATOM 2294 O O . GLY A 1 304 ? -14.684 -0.639 -10.599 1.00 80.69 304 GLY A O 1
ATOM 2295 N N . MET A 1 305 ? -13.462 -2.504 -10.872 1.00 79.81 305 MET A N 1
ATOM 2296 C CA . MET A 1 305 ? -12.809 -2.057 -12.108 1.00 79.81 305 MET A CA 1
ATOM 2297 C C . MET A 1 305 ? -13.774 -1.836 -13.272 1.00 79.81 305 MET A C 1
ATOM 2299 O O . MET A 1 305 ? -13.538 -0.948 -14.091 1.00 79.81 305 MET A O 1
ATOM 2303 N N . LEU A 1 306 ? -14.862 -2.603 -13.326 1.00 82.75 306 LEU A N 1
ATOM 2304 C CA . LEU A 1 306 ? -15.933 -2.437 -14.309 1.00 82.75 306 LEU A CA 1
ATOM 2305 C C . LEU A 1 306 ? -16.923 -1.317 -13.944 1.00 82.75 306 LEU A C 1
ATOM 2307 O O . LEU A 1 306 ? -17.825 -1.033 -14.731 1.00 82.75 306 LEU A O 1
ATOM 2311 N N . GLY A 1 307 ? -16.788 -0.685 -12.773 1.00 78.25 307 GLY A N 1
ATOM 2312 C CA . GLY A 1 307 ? -17.731 0.328 -12.289 1.00 78.25 307 GLY A CA 1
ATOM 2313 C C . GLY A 1 307 ? -19.112 -0.242 -11.951 1.00 78.25 307 GLY A C 1
ATOM 2314 O O . GLY A 1 307 ? -20.114 0.461 -12.062 1.00 78.25 307 GLY A O 1
ATOM 2315 N N . LEU A 1 308 ? -19.183 -1.526 -11.591 1.00 83.25 308 LEU A N 1
ATOM 2316 C CA . LEU A 1 308 ? -20.417 -2.175 -11.157 1.00 83.25 308 LEU A CA 1
ATOM 2317 C C . LEU A 1 308 ? -20.702 -1.860 -9.683 1.00 83.25 308 LEU A C 1
ATOM 2319 O O . LEU A 1 308 ? -19.793 -1.603 -8.897 1.00 83.25 308 LEU A O 1
ATOM 2323 N N . ASP A 1 309 ? -21.976 -1.935 -9.292 1.00 81.44 309 ASP A N 1
ATOM 2324 C CA . ASP A 1 309 ? -22.391 -1.817 -7.891 1.00 81.44 309 ASP A CA 1
ATOM 2325 C C . ASP A 1 309 ? -21.982 -3.083 -7.117 1.00 81.44 309 ASP A C 1
ATOM 2327 O O . ASP A 1 309 ? -22.729 -4.064 -7.019 1.00 81.44 309 ASP A O 1
ATOM 2331 N N . THR A 1 310 ? -20.759 -3.060 -6.586 1.00 80.62 310 THR A N 1
ATOM 2332 C CA . THR A 1 310 ? -20.173 -4.147 -5.797 1.00 80.62 310 THR A CA 1
ATOM 2333 C C . THR A 1 310 ? -21.049 -4.502 -4.595 1.00 80.62 310 THR A C 1
ATOM 2335 O O . THR A 1 310 ? -21.248 -5.682 -4.306 1.00 80.62 310 THR A O 1
ATOM 2338 N N . ARG A 1 311 ? -21.675 -3.513 -3.939 1.00 76.31 311 ARG A N 1
ATOM 2339 C CA . ARG A 1 311 ? -22.553 -3.738 -2.778 1.00 76.31 311 ARG A CA 1
ATOM 2340 C C . ARG A 1 311 ? -23.781 -4.567 -3.133 1.00 76.31 311 ARG A C 1
ATOM 2342 O O . ARG A 1 311 ? -24.170 -5.440 -2.355 1.00 76.31 311 ARG A O 1
ATOM 2349 N N . ARG A 1 312 ? -24.387 -4.338 -4.302 1.00 78.88 312 ARG A N 1
ATOM 2350 C CA . ARG A 1 312 ? -25.486 -5.187 -4.795 1.00 78.88 312 ARG A CA 1
ATOM 2351 C C . ARG A 1 312 ? -25.028 -6.613 -5.071 1.00 78.88 312 ARG A C 1
ATOM 2353 O O . ARG A 1 312 ? -25.755 -7.538 -4.719 1.00 78.88 312 ARG A O 1
ATOM 2360 N N . LEU A 1 313 ? -23.837 -6.798 -5.643 1.00 76.56 313 LEU A N 1
ATOM 2361 C CA . LEU A 1 313 ? -23.284 -8.130 -5.911 1.00 76.56 313 LEU A CA 1
ATOM 2362 C C . LEU A 1 313 ? -23.012 -8.903 -4.615 1.00 76.56 313 LEU A C 1
ATOM 2364 O O . LEU A 1 313 ? -23.393 -10.065 -4.516 1.00 76.56 313 LEU A O 1
ATOM 2368 N N . MET A 1 314 ? -22.471 -8.244 -3.584 1.00 73.12 314 MET A N 1
ATOM 2369 C CA . MET A 1 314 ? -22.265 -8.861 -2.266 1.00 73.12 314 MET A CA 1
ATOM 2370 C C . MET A 1 314 ? -23.564 -9.376 -1.641 1.00 73.12 314 MET A C 1
ATOM 2372 O O . MET A 1 314 ? -23.578 -10.441 -1.031 1.00 73.12 314 MET A O 1
ATOM 2376 N N . ARG A 1 315 ? -24.665 -8.628 -1.800 1.00 71.56 315 ARG A N 1
ATOM 2377 C CA . ARG A 1 315 ? -25.994 -9.021 -1.299 1.00 71.56 315 ARG A CA 1
ATOM 2378 C C . ARG A 1 315 ? -26.628 -10.149 -2.113 1.00 71.56 315 ARG A C 1
ATOM 2380 O O . ARG A 1 315 ? -27.497 -10.843 -1.597 1.00 71.56 315 ARG A O 1
ATOM 2387 N N . ALA A 1 316 ? -26.224 -10.300 -3.373 1.00 66.12 316 ALA A N 1
ATOM 2388 C CA . ALA A 1 316 ? -26.731 -11.319 -4.283 1.00 66.12 316 ALA A CA 1
ATOM 2389 C C . ALA A 1 316 ? -25.966 -12.649 -4.195 1.00 66.12 316 ALA A C 1
ATOM 2391 O O . ALA A 1 316 ? -26.494 -13.660 -4.656 1.00 66.12 316 ALA A O 1
ATOM 2392 N N . SER A 1 317 ? -24.761 -12.671 -3.606 1.00 52.69 317 SER A N 1
ATOM 2393 C CA . SER A 1 317 ? -24.005 -13.904 -3.362 1.00 52.69 317 SER A CA 1
ATOM 2394 C C . SER A 1 317 ? -24.839 -14.874 -2.518 1.00 52.69 317 SER A C 1
ATOM 2396 O O . SER A 1 317 ? -25.111 -14.586 -1.348 1.00 52.69 317 SER A O 1
ATOM 2398 N N . PRO A 1 318 ? -25.260 -16.025 -3.074 1.00 44.53 318 PRO A N 1
ATOM 2399 C CA . PRO A 1 318 ? -26.023 -17.005 -2.326 1.00 44.53 318 PRO A CA 1
ATOM 2400 C C . PRO A 1 318 ? -25.155 -17.527 -1.186 1.00 44.53 318 PRO A C 1
ATOM 2402 O O . PRO A 1 318 ? -24.025 -17.965 -1.407 1.00 44.53 318 PRO A O 1
ATOM 2405 N N . GLY A 1 319 ? -25.693 -17.515 0.034 1.00 42.53 319 GLY A N 1
ATOM 2406 C CA . GLY A 1 319 ? -25.168 -18.363 1.093 1.00 42.53 319 GLY A CA 1
ATOM 2407 C C . GLY A 1 319 ? -25.038 -19.782 0.549 1.00 42.53 319 GLY A C 1
ATOM 2408 O O . GLY A 1 319 ? -25.968 -20.288 -0.074 1.00 42.53 319 GLY A O 1
ATOM 2409 N N . THR A 1 320 ? -23.857 -20.361 0.735 1.00 38.78 320 THR A N 1
ATOM 2410 C CA . THR A 1 320 ? -23.465 -21.748 0.483 1.00 38.78 320 THR A CA 1
ATOM 2411 C C . THR A 1 320 ? -24.664 -22.671 0.243 1.00 38.78 320 THR A C 1
ATOM 2413 O O . THR A 1 320 ? -25.235 -23.236 1.179 1.00 38.78 320 THR A O 1
ATOM 2416 N N . THR A 1 321 ? -25.065 -22.850 -1.017 1.00 34.03 321 THR A N 1
ATOM 2417 C CA . THR A 1 321 ? -25.946 -23.953 -1.385 1.00 34.03 321 THR A CA 1
ATOM 2418 C C . THR A 1 321 ? -25.126 -25.220 -1.197 1.00 34.03 321 THR A C 1
ATOM 2420 O O . THR A 1 321 ? -24.306 -25.594 -2.033 1.00 34.03 321 THR A O 1
ATOM 2423 N N . ARG A 1 322 ? -25.303 -25.875 -0.043 1.00 35.19 322 ARG A N 1
ATOM 2424 C CA . ARG A 1 322 ? -24.959 -27.290 0.109 1.00 35.19 322 ARG A CA 1
ATOM 2425 C C . ARG A 1 322 ? -25.619 -28.010 -1.064 1.00 35.19 322 ARG A C 1
ATOM 2427 O O . ARG A 1 322 ? -26.845 -28.036 -1.151 1.00 35.19 322 ARG A O 1
ATOM 2434 N N . GLY A 1 323 ? -24.804 -28.528 -1.982 1.00 34.62 323 GLY A N 1
ATOM 2435 C CA . GLY A 1 323 ? -25.288 -29.404 -3.040 1.00 34.62 323 GLY A CA 1
ATOM 2436 C C . GLY A 1 323 ? -26.087 -30.557 -2.423 1.00 34.62 323 GLY A C 1
ATOM 2437 O O . GLY A 1 323 ? -25.795 -30.957 -1.289 1.00 34.62 323 GLY A O 1
ATOM 2438 N N . PRO A 1 324 ? -27.118 -31.065 -3.116 1.00 33.88 324 PRO A N 1
ATOM 2439 C CA . PRO A 1 324 ? -27.891 -32.184 -2.608 1.00 33.88 324 PRO A CA 1
ATOM 2440 C C . PRO A 1 324 ? -26.942 -33.356 -2.355 1.00 33.88 324 PRO A C 1
ATOM 2442 O O . PRO A 1 324 ? -26.124 -33.698 -3.209 1.00 33.88 324 PRO A O 1
ATOM 2445 N N . ALA A 1 325 ? -27.040 -33.942 -1.162 1.00 36.72 325 ALA A N 1
ATOM 2446 C CA . ALA A 1 325 ? -26.385 -35.199 -0.852 1.00 36.72 325 ALA A CA 1
ATOM 2447 C C . ALA A 1 325 ? -26.819 -36.221 -1.907 1.00 36.72 325 ALA A C 1
ATOM 2449 O O . ALA A 1 325 ? -27.999 -36.568 -1.996 1.00 36.72 325 ALA A O 1
ATOM 2450 N N . SER A 1 326 ? -25.874 -36.667 -2.730 1.00 36.94 326 SER A N 1
ATOM 2451 C CA . SER A 1 326 ? -26.080 -37.803 -3.614 1.00 36.94 326 SER A CA 1
ATOM 2452 C C . SER A 1 326 ? -26.285 -39.030 -2.734 1.00 36.94 326 SER A C 1
ATOM 2454 O O . SER A 1 326 ? -25.337 -39.564 -2.161 1.00 36.94 326 SER A O 1
ATOM 2456 N N . SER A 1 327 ? -27.543 -39.429 -2.588 1.00 39.69 327 SER A N 1
ATOM 2457 C CA . SER A 1 327 ? -27.902 -40.791 -2.225 1.00 39.69 327 SER A CA 1
ATOM 2458 C C . SER A 1 327 ? -27.828 -41.623 -3.502 1.00 39.69 327 SER A C 1
ATOM 2460 O O . SER A 1 327 ? -28.594 -41.408 -4.440 1.00 39.69 327 SER A O 1
ATOM 2462 N N . GLY A 1 328 ? -26.845 -42.517 -3.537 1.00 36.47 328 GLY A N 1
ATOM 2463 C CA . GLY A 1 328 ? -26.611 -43.536 -4.552 1.00 36.47 328 GLY A CA 1
ATOM 2464 C C . GLY A 1 328 ? -25.708 -44.592 -3.950 1.00 36.47 328 GLY A C 1
ATOM 2465 O O . GLY A 1 328 ? -24.624 -44.191 -3.474 1.00 36.47 328 GLY A O 1
#

Sequence (328 aa):
MDWPKLAPGGAGARHETCTRDACARNNIDEATYVQAHCCSEPALCTKLTLDLEAVKGAWGSDQIPIASLQHKSNLADDELILVVSSSALQSPGSYVAASHVWADGLGGATEKGLNFCQAQRLDRLCRAVCEATGSSSSGGIAAEDPVWFWLDAACIPRPETIGRELYYKALDGIRHVYSNAQAVIVVDETVGRSTTSTPTELLYARIYLSSWMQRMWAYEEAVLARELVFALGDGGLFVFRVQSTPPASPMTAAVVWRSLGAQVHRPRVGGLGGGAQLDVGHVARAFRFRLTNVPGEEFLSVSGMLGLDTRRLMRASPGTTRGPASSG